Protein AF-A0A067JW71-F1 (afdb_monomer)

InterPro domains:
  IPR001929 Germin [PR00325] (212-232)
  IPR001929 Germin [PR00325] (243-263)
  IPR001929 Germin [PR00325] (276-291)
  IPR001929 Germin [cd02241] (143-319)
  IPR006045 Cupin 1 [PF00190] (164-311)
  IPR006045 Cupin 1 [SM00835] (163-313)
  IPR011051 RmlC-like cupin domain superfamily [SSF51182] (156-317)
  IPR014710 RmlC-like jelly roll fold [G3DSA:2.60.120.10] (134-323)
  IPR019780 Germin, manganese binding site [PS00725] (207-220)
  IPR045864 Class II Aminoacyl-tRNA synthetase/Biotinyl protein ligase (BPL) and lipoyl protein ligase (LPL) [G3DSA:3.30.930.10] (1-133)
  IPR045864 Class II Aminoacyl-tRNA synthetase/Biotinyl protein ligase (BPL) and lipoyl protein ligase (LPL) [SSF55681] (2-128)

pLDDT: mean 93.43, std 7.96, range [41.66, 98.88]

Structure (mmCIF, N/CA/C/O backbone):
data_AF-A0A067JW71-F1
#
_entry.id   AF-A0A067JW71-F1
#
loop_
_atom_site.group_PDB
_atom_site.id
_atom_site.type_symbol
_atom_site.label_atom_id
_atom_site.label_alt_id
_atom_site.label_comp_id
_atom_site.label_asym_id
_atom_site.label_entity_id
_atom_site.label_seq_id
_atom_site.pdbx_PDB_ins_code
_atom_site.Cartn_x
_atom_site.Cartn_y
_atom_site.Cartn_z
_atom_site.occupancy
_atom_site.B_iso_or_equiv
_atom_site.auth_seq_id
_atom_site.auth_comp_id
_atom_site.auth_asym_id
_atom_site.auth_atom_id
_atom_site.pdbx_PDB_model_num
ATOM 1 N N . MET A 1 1 ? -12.141 5.187 14.160 1.00 79.12 1 MET A N 1
ATOM 2 C CA . MET A 1 1 ? -13.312 4.560 14.817 1.00 79.12 1 MET A CA 1
ATOM 3 C C . MET A 1 1 ? -14.288 3.916 13.827 1.00 79.12 1 MET A C 1
ATOM 5 O O . MET A 1 1 ? -14.620 2.763 14.030 1.00 79.12 1 MET A O 1
ATOM 9 N N . GLY A 1 2 ? -14.697 4.582 12.733 1.00 82.94 2 GLY A N 1
ATOM 10 C CA . GLY A 1 2 ? -15.787 4.078 11.872 1.00 82.94 2 GLY A CA 1
ATOM 11 C C . GLY A 1 2 ? -15.542 2.831 11.011 1.00 82.94 2 GLY A C 1
ATOM 12 O O . GLY A 1 2 ? -16.464 2.342 10.375 1.00 82.94 2 GLY A O 1
ATOM 13 N N . ILE A 1 3 ? -14.312 2.322 10.932 1.00 87.44 3 ILE A N 1
ATOM 14 C CA . ILE A 1 3 ? -14.060 0.985 10.365 1.00 87.44 3 ILE A CA 1
ATOM 15 C C . ILE A 1 3 ? -14.337 -0.094 11.419 1.00 87.44 3 ILE A C 1
ATOM 17 O O . ILE A 1 3 ? -14.862 -1.150 11.087 1.00 87.44 3 ILE A O 1
ATOM 21 N N . VAL A 1 4 ? -14.010 0.188 12.684 1.00 90.44 4 VAL A N 1
ATOM 22 C CA . VAL A 1 4 ? -14.107 -0.772 13.789 1.00 90.44 4 VAL A CA 1
ATOM 23 C C . VAL A 1 4 ? -15.564 -1.107 14.078 1.00 90.44 4 VAL A C 1
ATOM 25 O O . VAL A 1 4 ? -15.906 -2.278 14.143 1.00 90.44 4 VAL A O 1
ATOM 28 N N . ASP A 1 5 ? -16.443 -0.112 14.199 1.00 91.25 5 ASP A N 1
ATOM 29 C CA . ASP A 1 5 ? -17.852 -0.392 14.490 1.00 91.25 5 ASP A CA 1
ATOM 30 C C . ASP A 1 5 ? -18.569 -1.130 13.357 1.00 91.25 5 ASP A C 1
ATOM 32 O O . ASP A 1 5 ? -19.296 -2.082 13.630 1.00 91.25 5 ASP A O 1
ATOM 36 N N . ARG A 1 6 ? -18.310 -0.764 12.095 1.00 93.19 6 ARG A N 1
ATOM 37 C CA . ARG A 1 6 ? -18.828 -1.496 10.930 1.00 93.19 6 ARG A CA 1
ATOM 38 C C . ARG A 1 6 ? -18.357 -2.946 10.901 1.00 93.19 6 ARG A C 1
ATOM 40 O O . ARG A 1 6 ? -19.147 -3.816 10.558 1.00 93.19 6 ARG A O 1
ATOM 47 N N . LEU A 1 7 ? -17.104 -3.206 11.282 1.00 95.12 7 LEU A N 1
ATOM 48 C CA . LEU A 1 7 ? -16.579 -4.567 11.378 1.00 95.12 7 LEU A CA 1
ATOM 49 C C . LEU A 1 7 ? -17.353 -5.395 12.413 1.00 95.12 7 LEU A C 1
ATOM 51 O O . LEU A 1 7 ? -17.754 -6.511 12.102 1.00 95.12 7 LEU A O 1
ATOM 55 N N . PHE A 1 8 ? -17.607 -4.859 13.610 1.00 95.94 8 PHE A N 1
ATOM 56 C CA . PHE A 1 8 ? -18.387 -5.577 14.627 1.00 95.94 8 PHE A CA 1
ATOM 57 C C . PHE A 1 8 ? -19.817 -5.854 14.181 1.00 95.94 8 PHE A C 1
ATOM 59 O O . PHE A 1 8 ? -20.276 -6.982 14.321 1.00 95.94 8 PHE A O 1
ATOM 66 N N . VAL A 1 9 ? -20.493 -4.865 13.591 1.00 96.44 9 VAL A N 1
ATOM 67 C CA . VAL A 1 9 ? -21.845 -5.059 13.051 1.00 96.44 9 VAL A CA 1
ATOM 68 C C . VAL A 1 9 ? -21.846 -6.166 11.993 1.00 96.44 9 VAL A C 1
ATOM 70 O O . VAL A 1 9 ? -22.642 -7.090 12.104 1.00 96.44 9 VAL A O 1
ATOM 73 N N . MET A 1 10 ? -20.889 -6.159 11.056 1.00 96.88 10 MET A N 1
ATOM 74 C CA . MET A 1 10 ? -20.738 -7.238 10.068 1.00 96.88 10 MET A CA 1
ATOM 75 C C . MET A 1 10 ? -20.499 -8.610 10.712 1.00 96.88 10 MET A C 1
ATOM 77 O O . MET A 1 10 ? -21.059 -9.599 10.247 1.00 96.88 10 MET A O 1
ATOM 81 N N . ILE A 1 11 ? -19.689 -8.688 11.774 1.00 96.88 11 ILE A N 1
ATOM 82 C CA . ILE A 1 11 ? -19.459 -9.937 12.515 1.00 96.88 11 ILE A CA 1
ATOM 83 C C . ILE A 1 11 ? -20.766 -10.426 13.146 1.00 96.88 11 ILE A C 1
ATOM 85 O O . ILE A 1 11 ? -21.104 -11.600 13.010 1.00 96.88 11 ILE A O 1
ATOM 89 N N . PHE A 1 12 ? -21.512 -9.549 13.820 1.00 96.31 12 PHE A N 1
ATOM 90 C CA . PHE A 1 12 ? -22.762 -9.927 14.478 1.00 96.31 12 PHE A CA 1
ATOM 91 C C . PHE A 1 12 ? -23.833 -10.359 13.474 1.00 96.31 12 PHE A C 1
ATOM 93 O O . PHE A 1 12 ? -24.537 -11.339 13.718 1.00 96.31 12 PHE A O 1
ATOM 100 N N . ASP A 1 13 ? -23.936 -9.658 12.346 1.00 96.38 13 ASP A N 1
ATOM 101 C CA . ASP A 1 13 ? -24.835 -10.015 11.251 1.00 96.38 13 ASP A CA 1
ATOM 102 C C . ASP A 1 13 ? -24.475 -11.393 10.698 1.00 96.38 13 ASP A C 1
ATOM 104 O O . ASP A 1 13 ? -25.326 -12.278 10.624 1.00 96.38 13 ASP A O 1
ATOM 108 N N . TYR A 1 14 ? -23.189 -11.608 10.404 1.00 97.38 14 TYR A N 1
ATOM 109 C CA . TYR A 1 14 ? -22.703 -12.869 9.865 1.00 97.38 14 TYR A CA 1
ATOM 110 C C . TYR A 1 14 ? -22.982 -14.040 10.810 1.00 97.38 14 TYR A C 1
ATOM 112 O O . TYR A 1 14 ? -23.485 -15.065 10.355 1.00 97.38 14 TYR A O 1
ATOM 120 N N . LEU A 1 15 ? -22.703 -13.891 12.111 1.00 96.19 15 LEU A N 1
ATOM 121 C CA . LEU A 1 15 ? -22.967 -14.929 13.113 1.00 96.19 15 LEU A CA 1
ATOM 122 C C . LEU A 1 15 ? -24.460 -15.276 13.188 1.00 96.19 15 LEU A C 1
ATOM 124 O O . LEU A 1 15 ? -24.820 -16.451 13.180 1.00 96.19 15 LEU A O 1
ATOM 128 N N . ASN A 1 16 ? -25.334 -14.268 13.209 1.00 92.88 16 ASN A N 1
ATOM 129 C CA . ASN A 1 16 ? -26.781 -14.478 13.288 1.00 92.88 16 ASN A CA 1
ATOM 130 C C . ASN A 1 16 ? -27.369 -15.095 12.008 1.00 92.88 16 ASN A C 1
ATOM 132 O O . ASN A 1 16 ? -28.359 -15.829 12.068 1.00 92.88 16 ASN A O 1
ATOM 136 N N . GLU A 1 17 ? -26.799 -14.777 10.846 1.00 95.69 17 GLU A N 1
ATOM 137 C CA . GLU A 1 17 ? -27.287 -15.243 9.547 1.00 95.69 17 GLU A CA 1
ATOM 138 C C . GLU A 1 17 ? -26.729 -16.623 9.175 1.00 95.69 17 GLU A C 1
ATOM 140 O O . GLU A 1 17 ? -27.474 -17.443 8.638 1.00 95.69 17 GLU A O 1
ATOM 145 N N . ASN A 1 18 ? -25.461 -16.897 9.500 1.00 97.81 18 ASN A N 1
ATOM 146 C CA . ASN A 1 18 ? -24.706 -18.032 8.957 1.00 97.81 18 ASN A CA 1
ATOM 147 C C . ASN A 1 18 ? -24.258 -19.062 10.005 1.00 97.81 18 ASN A C 1
ATOM 149 O O . ASN A 1 18 ? -23.832 -20.141 9.610 1.00 97.81 18 ASN A O 1
ATOM 153 N N . CYS A 1 19 ? -24.346 -18.768 11.308 1.00 96.56 19 CYS A N 1
ATOM 154 C CA . CYS A 1 19 ? -23.838 -19.647 12.376 1.00 96.56 19 CYS A CA 1
ATOM 155 C C . CYS A 1 19 ? -24.935 -20.088 13.363 1.00 96.56 19 CYS A C 1
ATOM 157 O O . CYS A 1 19 ? -24.702 -20.212 14.566 1.00 96.56 19 CYS A O 1
ATOM 159 N N . LYS A 1 20 ? -26.173 -20.259 12.881 1.00 94.44 20 LYS A N 1
ATOM 160 C CA . LYS A 1 20 ? -27.327 -20.578 13.741 1.00 94.44 20 LYS A CA 1
ATOM 161 C C . LYS A 1 20 ? -27.183 -21.929 14.438 1.00 94.44 20 LYS A C 1
ATOM 163 O O . LYS A 1 20 ? -27.495 -22.024 15.619 1.00 94.44 20 LYS A O 1
ATOM 168 N N . GLU A 1 21 ? -26.689 -22.943 13.731 1.00 96.06 21 GLU A N 1
ATOM 169 C CA . GLU A 1 21 ? -26.525 -24.292 14.283 1.00 96.06 21 GLU A CA 1
ATOM 170 C C . GLU A 1 21 ? -25.511 -24.297 15.436 1.00 96.06 21 GLU A C 1
ATOM 172 O O . GLU A 1 21 ? -25.774 -24.852 16.504 1.00 96.06 21 GLU A O 1
ATOM 177 N N . GLU A 1 22 ? -24.382 -23.607 15.269 1.00 96.69 22 GLU A N 1
ATOM 178 C CA . GLU A 1 22 ? -23.359 -23.467 16.301 1.00 96.69 22 GLU A CA 1
ATOM 179 C C . GLU A 1 22 ? -23.874 -22.667 17.502 1.00 96.69 22 GLU A C 1
ATOM 181 O O . GLU A 1 22 ? -23.654 -23.063 18.651 1.00 96.69 22 GLU A O 1
ATOM 186 N N . LEU A 1 23 ? -24.598 -21.568 17.255 1.00 95.44 23 LEU A N 1
ATOM 187 C CA . LEU A 1 23 ? -25.206 -20.765 18.318 1.00 95.44 23 LEU A CA 1
ATOM 188 C C . LEU A 1 23 ? -26.229 -21.577 19.123 1.00 95.44 23 LEU A C 1
ATOM 190 O O . LEU A 1 23 ? -26.243 -21.478 20.349 1.00 95.44 23 LEU A O 1
ATOM 194 N N . GLU A 1 24 ? -27.035 -22.420 18.474 1.00 95.62 24 GLU A N 1
ATOM 195 C CA . GLU A 1 24 ? -27.975 -23.316 19.155 1.00 95.62 24 GLU A CA 1
ATOM 196 C C . GLU A 1 24 ? -27.268 -24.352 20.035 1.00 95.62 24 GLU A C 1
ATOM 198 O O . GLU A 1 24 ? -27.738 -24.646 21.138 1.00 95.62 24 GLU A O 1
ATOM 203 N N . VAL A 1 25 ? -26.138 -24.904 19.583 1.00 96.94 25 VAL A N 1
ATOM 204 C CA . VAL A 1 25 ? -25.339 -25.842 20.388 1.00 96.94 25 VAL A CA 1
ATOM 205 C C . VAL A 1 25 ? -24.829 -25.158 21.656 1.00 96.94 25 VAL A C 1
ATOM 207 O O . VAL A 1 25 ? -24.989 -25.706 22.749 1.00 96.94 25 VAL A O 1
ATOM 210 N N . VAL A 1 26 ? -24.282 -23.944 21.536 1.00 96.56 26 VAL A N 1
ATOM 211 C CA . VAL A 1 26 ? -23.816 -23.169 22.697 1.00 96.56 26 VAL A CA 1
ATOM 212 C C . VAL A 1 26 ? -24.986 -22.818 23.618 1.00 96.56 26 VAL A C 1
ATOM 214 O O . VAL A 1 26 ? -24.871 -23.003 24.828 1.00 96.56 26 VAL A O 1
ATOM 217 N N . GLN A 1 27 ? -26.129 -22.402 23.062 1.00 95.56 27 GLN A N 1
ATOM 218 C CA . GLN A 1 27 ? -27.334 -22.031 23.811 1.00 95.56 27 GLN A CA 1
ATOM 219 C C . GLN A 1 27 ? -27.857 -23.173 24.696 1.00 95.56 27 GLN A C 1
ATOM 221 O O . GLN A 1 27 ? -28.347 -22.926 25.799 1.00 95.56 27 GLN A O 1
ATOM 226 N N . ARG A 1 28 ? -27.758 -24.429 24.234 1.00 96.19 28 ARG A N 1
ATOM 227 C CA . ARG A 1 28 ? -28.183 -25.608 25.013 1.00 96.19 28 ARG A CA 1
ATOM 228 C C . ARG A 1 28 ? -27.329 -25.824 26.260 1.00 96.19 28 ARG A C 1
ATOM 230 O O . ARG A 1 28 ? -27.846 -26.306 27.263 1.00 96.19 28 ARG A O 1
ATOM 237 N N . GLN A 1 29 ? -26.038 -25.500 26.191 1.00 97.31 29 GLN A N 1
ATOM 238 C CA . GLN A 1 29 ? -25.110 -25.667 27.310 1.00 97.31 29 GLN A CA 1
ATOM 239 C C . GLN A 1 29 ? -25.074 -24.430 28.217 1.00 97.31 29 GLN A C 1
ATOM 241 O O . GLN A 1 29 ? -25.014 -24.558 29.439 1.00 97.31 29 GLN A O 1
ATOM 246 N N . TYR A 1 30 ? -25.134 -23.242 27.620 1.00 95.62 30 TYR A N 1
ATOM 247 C CA . TYR A 1 30 ? -25.074 -21.951 28.291 1.00 95.62 30 TYR A CA 1
ATOM 248 C C . TYR A 1 30 ? -26.199 -21.063 27.751 1.00 95.62 30 TYR A C 1
ATOM 250 O O . TYR A 1 30 ? -26.002 -20.404 26.734 1.00 95.62 30 TYR A O 1
ATOM 258 N N . PRO A 1 31 ? -27.380 -21.030 28.392 1.00 95.69 31 PRO A N 1
ATOM 259 C CA . PRO A 1 31 ? -28.479 -20.191 27.925 1.00 95.69 31 PRO A CA 1
ATOM 260 C C . PRO A 1 31 ? -28.079 -18.708 27.864 1.00 95.69 31 PRO A C 1
ATOM 262 O O . PRO A 1 31 ? -27.670 -18.135 28.875 1.00 95.69 31 PRO A O 1
ATOM 265 N N . PHE A 1 32 ? -28.215 -18.076 26.695 1.00 94.00 32 PHE A N 1
ATOM 266 C CA . PHE A 1 32 ? -27.972 -16.647 26.487 1.00 94.00 32 PHE A CA 1
ATOM 267 C C . PHE A 1 32 ? -29.103 -15.974 25.688 1.00 94.00 32 PHE A C 1
ATOM 269 O O . PHE A 1 32 ? -29.860 -16.613 24.965 1.00 94.00 32 PHE A O 1
ATOM 276 N N . GLU A 1 33 ? -29.253 -14.655 25.816 1.00 92.62 33 GLU A N 1
ATOM 277 C CA . GLU A 1 33 ? -30.116 -13.882 24.909 1.00 92.62 33 GLU A CA 1
ATOM 278 C C . GLU A 1 33 ? -29.342 -13.484 23.651 1.00 92.62 33 GLU A C 1
ATOM 280 O O . GLU A 1 33 ? -28.143 -13.203 23.734 1.00 92.62 33 GLU A O 1
ATOM 285 N N . THR A 1 34 ? -30.010 -13.384 22.499 1.00 92.44 34 THR A N 1
ATOM 286 C CA . THR A 1 34 ? -29.411 -12.809 21.285 1.00 92.44 34 THR A CA 1
ATOM 287 C C . THR A 1 34 ? -28.928 -11.385 21.555 1.00 92.44 3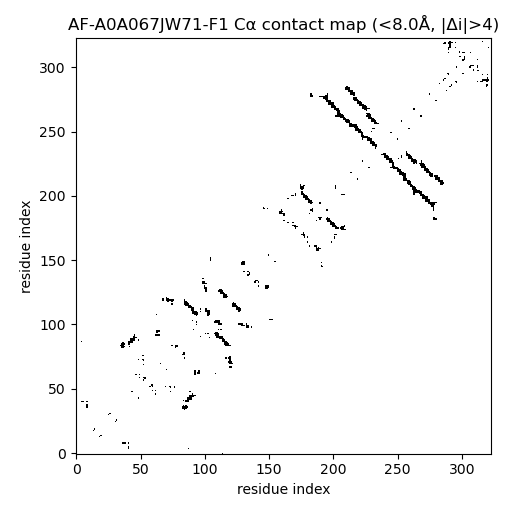4 THR A C 1
ATOM 289 O O . THR A 1 34 ? -29.629 -10.598 22.191 1.00 92.44 34 THR A O 1
ATOM 292 N N . LEU A 1 35 ? -27.726 -11.057 21.076 1.00 95.38 35 LE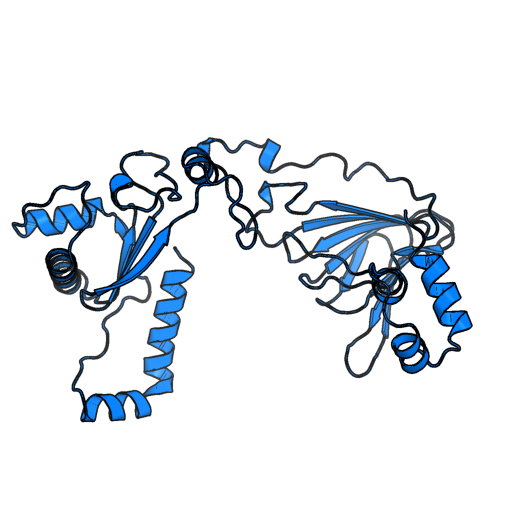U A N 1
ATOM 293 C CA . LEU A 1 35 ? -27.137 -9.733 21.253 1.00 95.38 35 LEU A CA 1
ATOM 294 C C . LEU A 1 35 ? -28.017 -8.655 20.603 1.00 95.38 35 LEU A C 1
ATOM 296 O O . LEU A 1 35 ? -28.316 -8.734 19.410 1.00 95.38 35 LEU A O 1
ATOM 300 N N . LYS A 1 36 ? -28.381 -7.625 21.368 1.00 96.62 36 LYS A N 1
ATOM 301 C CA . LYS A 1 36 ? -29.115 -6.453 20.873 1.00 96.62 36 LYS A CA 1
ATOM 302 C C . LYS A 1 36 ? -28.112 -5.385 20.443 1.00 96.62 36 LYS A C 1
ATOM 304 O O . LYS A 1 36 ? -27.334 -4.894 21.255 1.00 96.62 36 LYS A O 1
ATOM 309 N N . TYR A 1 37 ? -28.098 -5.012 19.171 1.00 96.69 37 TYR A N 1
ATOM 310 C CA . TYR A 1 37 ? -27.194 -3.987 18.640 1.00 96.69 37 TYR A CA 1
ATOM 311 C C . TYR A 1 37 ? -27.877 -3.169 17.546 1.00 96.69 37 TYR A C 1
ATOM 313 O O . TYR A 1 37 ? -28.842 -3.610 16.922 1.00 96.69 37 TYR A O 1
ATOM 321 N N . LEU A 1 38 ? -27.365 -1.962 17.311 1.00 95.50 38 LEU A N 1
ATOM 322 C CA . LEU A 1 38 ? -27.836 -1.078 16.248 1.00 95.50 38 LEU A CA 1
ATOM 323 C C . LEU A 1 38 ? -26.946 -1.236 15.014 1.00 95.50 38 LEU A C 1
ATOM 325 O O . LEU A 1 38 ? -25.724 -1.267 15.138 1.00 95.50 38 LEU A O 1
ATOM 329 N N . ARG A 1 39 ? -27.547 -1.263 13.816 1.00 91.38 39 ARG A N 1
ATOM 330 C CA . ARG A 1 39 ? -26.792 -1.263 12.545 1.00 91.38 39 ARG A CA 1
ATOM 331 C C . ARG A 1 39 ? -25.920 -0.013 12.406 1.00 91.38 39 ARG A C 1
ATOM 333 O O . ARG A 1 39 ? -24.790 -0.090 11.938 1.00 91.38 39 ARG A O 1
ATOM 340 N N . ASN A 1 40 ? -26.438 1.125 12.869 1.00 94.00 40 ASN A N 1
ATOM 341 C CA . ASN A 1 40 ? -25.650 2.325 13.120 1.00 94.00 40 ASN A CA 1
ATOM 342 C C . ASN A 1 40 ? -25.246 2.332 14.594 1.00 94.00 40 ASN A C 1
ATOM 344 O O . ASN A 1 40 ? -26.042 2.721 15.448 1.00 94.00 40 ASN A O 1
ATOM 348 N N . THR A 1 41 ? -24.030 1.871 14.880 1.00 96.06 41 THR A N 1
ATOM 349 C CA . THR A 1 41 ? -23.515 1.734 16.246 1.00 96.06 41 THR A CA 1
ATOM 350 C C . THR A 1 41 ? -23.642 3.033 17.033 1.00 96.06 41 THR A C 1
ATOM 352 O O . THR A 1 41 ? -23.211 4.097 16.578 1.00 96.06 41 THR A O 1
ATOM 355 N N . LEU A 1 42 ? -24.196 2.931 18.243 1.00 96.88 42 LEU A N 1
ATOM 356 C CA . LEU A 1 42 ? -24.284 4.048 19.171 1.00 96.88 42 LEU A CA 1
ATOM 357 C C . LEU A 1 42 ? -22.875 4.495 19.574 1.00 96.88 42 LEU A C 1
ATOM 359 O O . LEU A 1 42 ? -22.080 3.708 20.092 1.00 96.88 42 LEU A O 1
ATOM 363 N N . ARG A 1 43 ? -22.579 5.774 19.349 1.00 96.75 43 ARG A N 1
ATOM 364 C CA . ARG A 1 43 ? -21.327 6.420 19.744 1.00 96.75 43 ARG A CA 1
ATOM 365 C C . ARG A 1 43 ? -21.663 7.547 20.707 1.00 96.75 43 ARG A C 1
ATOM 367 O O . ARG A 1 43 ? -22.377 8.469 20.325 1.00 96.75 43 ARG A O 1
ATOM 374 N N . LEU A 1 44 ? -21.160 7.452 21.929 1.00 96.81 44 LEU A N 1
ATOM 375 C CA . LEU A 1 44 ? -21.347 8.458 22.970 1.00 96.81 44 LEU A CA 1
ATOM 376 C C . LEU A 1 44 ? -20.015 9.138 23.267 1.00 96.81 44 LEU A C 1
ATOM 378 O O . LEU A 1 44 ? -18.976 8.473 23.340 1.00 96.81 44 LEU A O 1
ATOM 382 N N . ARG A 1 45 ? -20.048 10.452 23.479 1.00 96.19 45 ARG A N 1
ATOM 383 C CA . ARG A 1 45 ? -18.938 11.166 24.111 1.00 96.19 45 ARG A CA 1
ATOM 384 C C . ARG A 1 45 ? -18.787 10.678 25.552 1.00 96.19 45 ARG A C 1
ATOM 386 O O . ARG A 1 45 ? -19.782 10.358 26.206 1.00 96.19 45 ARG A O 1
ATOM 393 N N . TYR A 1 46 ? -17.559 10.626 26.057 1.00 95.69 46 TYR A N 1
ATOM 394 C CA . TYR A 1 46 ? -17.275 10.231 27.437 1.00 95.69 46 TYR A CA 1
ATOM 395 C C . TYR A 1 46 ? -18.103 11.054 28.423 1.00 95.69 46 TYR A C 1
ATOM 397 O O . TYR A 1 46 ? -18.736 10.516 29.327 1.00 95.69 46 TYR A O 1
ATOM 405 N N . GLU A 1 47 ? -18.190 12.350 28.154 1.00 94.75 47 GLU A N 1
ATOM 406 C CA . GLU A 1 47 ? -18.960 13.341 28.892 1.00 94.75 47 GLU A CA 1
ATOM 407 C C . GLU A 1 47 ? -20.459 12.995 28.947 1.00 94.75 47 GLU A C 1
ATOM 409 O O . GLU A 1 47 ? -21.085 13.123 29.997 1.00 94.75 47 GLU A O 1
ATOM 414 N N . GLU A 1 48 ? -21.031 12.501 27.842 1.00 96.44 48 GLU A N 1
ATOM 415 C CA . GLU A 1 48 ? -22.433 12.064 27.780 1.00 96.44 48 GLU A CA 1
ATOM 416 C C . GLU A 1 48 ? -22.653 10.803 28.629 1.00 96.44 48 GLU A C 1
ATOM 418 O O . GLU A 1 48 ? -23.655 10.702 29.338 1.00 96.44 48 GLU A O 1
ATOM 423 N N . GLY A 1 49 ? -21.695 9.870 28.617 1.00 95.88 49 GLY A N 1
ATOM 424 C CA . GLY A 1 49 ? -21.722 8.684 29.477 1.00 95.88 49 GLY A CA 1
ATOM 425 C C . GLY A 1 49 ? -21.632 9.033 30.966 1.00 95.88 49 GLY A C 1
ATOM 426 O O . GLY A 1 49 ? -22.407 8.517 31.773 1.00 95.88 49 GLY A O 1
ATOM 427 N N . ILE A 1 50 ? -20.741 9.960 31.333 1.00 95.75 50 ILE A N 1
ATOM 428 C CA . ILE A 1 50 ? -20.632 10.476 32.705 1.00 95.75 50 ILE A CA 1
ATOM 429 C C . ILE A 1 50 ? -21.935 11.152 33.138 1.00 95.75 50 ILE A C 1
ATOM 431 O O . ILE A 1 50 ? -22.393 10.932 34.259 1.00 95.75 50 ILE A O 1
ATOM 435 N N . GLN A 1 51 ? -22.553 11.943 32.259 1.00 96.19 51 GLN A N 1
ATOM 436 C CA . GLN A 1 51 ? -23.817 12.613 32.554 1.00 96.19 51 GLN A CA 1
ATOM 437 C C . GLN A 1 51 ? -24.939 11.603 32.842 1.00 96.19 51 GLN A C 1
ATOM 439 O O . GLN A 1 51 ? -25.621 11.732 33.857 1.00 96.19 51 GLN A O 1
ATOM 444 N N . MET A 1 52 ? -25.066 10.547 32.027 1.00 96.69 52 MET A N 1
ATOM 445 C CA . MET A 1 52 ? -26.032 9.464 32.270 1.00 96.69 52 MET A CA 1
ATOM 446 C C . MET A 1 52 ? -25.822 8.796 33.636 1.00 96.69 52 MET A C 1
ATOM 448 O O . MET A 1 52 ? -26.779 8.502 34.350 1.00 96.69 52 MET A O 1
ATOM 452 N N . LEU A 1 53 ? -24.567 8.570 34.025 1.00 95.88 53 LEU A N 1
ATOM 453 C CA . LEU A 1 53 ? -24.245 7.952 35.308 1.00 95.88 53 LEU A CA 1
ATOM 454 C C . LEU A 1 53 ? -24.563 8.867 36.498 1.00 95.88 53 LEU A C 1
ATOM 456 O O . LEU A 1 53 ? -25.082 8.383 37.508 1.00 95.88 53 LEU A O 1
ATOM 460 N N . LYS A 1 54 ? -24.296 10.173 36.374 1.00 94.56 54 LYS A N 1
ATOM 461 C CA . LYS A 1 54 ? -24.636 11.178 37.394 1.00 94.56 54 LYS A CA 1
ATOM 462 C C . LYS A 1 54 ? -26.146 11.308 37.582 1.00 94.56 54 LYS A C 1
ATOM 464 O O . LYS A 1 54 ? -26.611 11.334 38.717 1.00 94.56 54 LYS A O 1
ATOM 469 N N . GLU A 1 55 ? -26.912 11.314 36.493 1.00 95.38 55 GLU A N 1
ATOM 470 C CA . GLU A 1 55 ? -28.384 11.305 36.531 1.00 95.38 55 GLU A CA 1
ATOM 471 C C . GLU A 1 55 ? -28.935 10.047 37.218 1.00 95.38 55 GLU A C 1
ATOM 473 O O . GLU A 1 55 ? -29.940 10.111 37.921 1.00 95.38 55 GLU A O 1
ATOM 478 N N . ALA A 1 56 ? -28.229 8.921 37.099 1.00 93.81 56 ALA A N 1
ATOM 479 C CA . ALA A 1 56 ? -28.522 7.679 37.811 1.00 93.81 56 ALA A CA 1
ATOM 480 C C . ALA A 1 56 ? -27.928 7.616 39.238 1.00 93.81 56 ALA A C 1
ATOM 482 O O . ALA A 1 56 ? -27.809 6.525 39.814 1.00 93.81 56 ALA A O 1
ATOM 483 N N . GLY A 1 57 ? -27.500 8.752 39.799 1.00 92.06 57 GLY A N 1
ATOM 484 C CA . GLY A 1 57 ? -27.017 8.883 41.176 1.00 92.06 57 GLY A CA 1
ATOM 485 C C . GLY A 1 57 ? -25.615 8.323 41.439 1.00 92.06 57 GLY A C 1
ATOM 486 O O . GLY A 1 57 ? -25.317 7.970 42.575 1.00 92.06 57 GLY A O 1
ATOM 487 N N . ALA A 1 58 ? -24.765 8.165 40.418 1.00 89.25 58 ALA A N 1
ATOM 488 C CA . ALA A 1 58 ? -23.368 7.780 40.623 1.00 89.25 58 ALA A CA 1
ATOM 489 C C . ALA A 1 58 ? -22.474 9.009 40.868 1.00 89.25 58 ALA A C 1
ATOM 491 O O . ALA A 1 58 ? -22.488 9.964 40.090 1.00 89.25 58 ALA A O 1
ATOM 492 N N . GLU A 1 59 ? -21.644 8.955 41.909 1.00 87.44 59 GLU A N 1
ATOM 493 C CA . GLU A 1 59 ? -20.580 9.933 42.147 1.00 87.44 59 GLU A CA 1
ATOM 494 C C . GLU A 1 59 ? -19.331 9.524 41.363 1.00 87.44 59 GLU A C 1
ATOM 496 O O . GLU A 1 59 ? -18.679 8.531 41.684 1.00 87.44 59 GLU A O 1
ATOM 501 N N . ILE A 1 60 ? -19.038 10.245 40.279 1.00 88.00 60 ILE A N 1
ATOM 502 C CA . ILE A 1 60 ? -17.934 9.924 39.368 1.00 88.00 60 ILE A CA 1
ATOM 503 C C . ILE A 1 60 ? -17.195 11.202 38.992 1.00 88.00 60 ILE A C 1
ATOM 505 O O . ILE A 1 60 ? -17.815 12.191 38.574 1.00 88.00 60 ILE A O 1
ATOM 509 N N . ASP A 1 61 ? -15.867 11.151 39.087 1.00 87.81 61 ASP A N 1
ATOM 510 C CA . ASP A 1 61 ? -14.992 12.170 38.524 1.00 87.81 61 ASP A CA 1
ATOM 511 C C . ASP A 1 61 ? -15.013 12.078 36.981 1.00 87.81 61 ASP A C 1
ATOM 513 O O . ASP A 1 61 ? -14.678 11.031 36.418 1.00 87.81 61 ASP A O 1
ATOM 517 N N . PRO A 1 62 ? -15.404 13.151 36.264 1.00 85.81 62 PRO A N 1
ATOM 518 C CA . PRO A 1 62 ? -15.458 13.158 34.801 1.00 85.81 62 PRO A CA 1
ATOM 519 C C . PRO A 1 62 ? -14.103 12.943 34.103 1.00 85.81 62 PRO A C 1
ATOM 521 O O . PRO A 1 62 ? -14.098 12.705 32.895 1.00 85.81 62 PRO A O 1
ATOM 524 N N . TYR A 1 63 ? -12.977 13.027 34.815 1.00 86.69 63 TYR A N 1
ATOM 525 C CA . TYR A 1 63 ? -11.629 12.899 34.253 1.00 86.69 63 TYR A CA 1
ATOM 526 C C . TYR A 1 63 ? -10.895 11.619 34.672 1.00 86.69 63 TYR A C 1
ATOM 528 O O . TYR A 1 63 ? -9.771 11.384 34.222 1.00 86.69 63 TYR A O 1
ATOM 536 N N . GLU A 1 64 ? -11.518 10.765 35.484 1.00 85.06 64 GLU A N 1
ATOM 537 C CA . GLU A 1 64 ? -10.950 9.471 35.860 1.00 85.06 64 GLU A CA 1
ATOM 538 C C . GLU A 1 64 ? -11.434 8.341 34.958 1.00 85.06 64 GLU A C 1
ATOM 540 O O . GLU A 1 64 ? -12.458 8.439 34.285 1.00 85.06 64 GLU A O 1
ATOM 545 N N . LYS A 1 65 ? -10.686 7.235 34.958 1.00 86.62 65 LYS A N 1
ATOM 546 C CA . LYS A 1 65 ? -11.041 6.007 34.246 1.00 86.62 65 LYS A CA 1
ATOM 547 C C . LYS A 1 65 ? -12.239 5.327 34.913 1.00 86.62 65 LYS A C 1
ATOM 549 O O . LYS A 1 65 ? -12.198 5.048 36.109 1.00 86.62 65 LYS A O 1
ATOM 554 N N . LEU A 1 66 ? -13.249 4.946 34.126 1.00 88.88 66 LEU A N 1
ATOM 555 C CA . LEU A 1 66 ? -14.332 4.095 34.628 1.00 88.88 66 LEU A CA 1
ATOM 556 C C . LEU A 1 66 ? -13.780 2.741 35.097 1.00 88.88 66 LEU A C 1
ATOM 558 O O . LEU A 1 66 ? -13.026 2.072 34.385 1.00 88.88 66 LEU A O 1
ATOM 562 N N . ASN A 1 67 ? -14.177 2.327 36.298 1.00 89.62 67 ASN A N 1
ATOM 563 C CA . ASN A 1 67 ? -13.973 0.959 36.758 1.00 89.62 67 ASN A CA 1
ATOM 564 C C . ASN A 1 67 ? -15.082 0.038 36.216 1.00 89.62 67 ASN A C 1
ATOM 566 O O . ASN A 1 67 ? -16.129 0.501 35.765 1.00 89.62 67 ASN A O 1
ATOM 570 N N . THR A 1 68 ? -14.881 -1.274 36.321 1.00 89.69 68 THR A N 1
ATOM 571 C CA . THR A 1 68 ? -15.797 -2.283 35.765 1.00 89.69 68 THR A CA 1
ATOM 572 C C . THR A 1 68 ? -17.226 -2.188 36.311 1.00 89.69 68 THR A C 1
ATOM 574 O O . THR A 1 68 ? -18.184 -2.428 35.581 1.00 89.69 68 THR A O 1
ATOM 577 N N . VAL A 1 69 ? -17.408 -1.809 37.581 1.00 92.06 69 VAL A N 1
ATOM 578 C CA . VAL A 1 69 ? -18.750 -1.664 38.179 1.00 92.06 69 VAL A CA 1
ATOM 579 C C . VAL A 1 69 ? -19.511 -0.522 37.506 1.00 92.06 69 VAL A C 1
ATOM 581 O O . VAL A 1 69 ? -20.689 -0.656 37.170 1.00 92.06 69 VAL A O 1
ATOM 584 N N . VAL A 1 70 ? -18.820 0.589 37.263 1.00 92.94 70 VAL A N 1
ATOM 585 C CA . VAL A 1 70 ? -19.382 1.768 36.606 1.00 92.94 70 VAL A CA 1
ATOM 586 C C . VAL A 1 70 ? -19.605 1.527 35.109 1.00 92.94 70 VAL A C 1
ATOM 588 O O . VAL A 1 70 ? -20.655 1.907 34.592 1.00 92.94 70 VAL A O 1
ATOM 591 N N . GLU A 1 71 ? -18.680 0.845 34.423 1.00 94.31 71 GLU A N 1
ATOM 592 C CA . GLU A 1 71 ? -18.830 0.432 33.014 1.00 94.31 71 GLU A CA 1
ATOM 593 C C . GLU A 1 71 ? -20.097 -0.427 32.813 1.00 94.31 71 GLU A C 1
ATOM 595 O O . GLU A 1 71 ? -20.894 -0.171 31.901 1.00 94.31 71 GLU A O 1
ATOM 600 N N . ARG A 1 72 ? -20.349 -1.383 33.721 1.00 95.44 72 ARG A N 1
ATOM 601 C CA . ARG A 1 72 ? -21.566 -2.210 33.715 1.00 95.44 72 ARG A CA 1
ATOM 602 C C . ARG A 1 72 ? -22.834 -1.395 33.967 1.00 95.44 72 ARG A C 1
ATOM 604 O O . ARG A 1 72 ? -23.810 -1.568 33.239 1.00 95.44 72 ARG A O 1
ATOM 611 N N . LYS A 1 73 ? -22.817 -0.473 34.941 1.00 96.06 73 LYS A N 1
ATOM 612 C CA . LYS A 1 73 ? -23.961 0.418 35.214 1.00 96.06 73 LYS A CA 1
ATOM 613 C C . LYS A 1 73 ? -24.285 1.296 34.002 1.00 96.06 73 LYS A C 1
ATOM 615 O O . LYS A 1 73 ? -25.449 1.424 33.637 1.00 96.06 73 LYS A O 1
ATOM 620 N N . LEU A 1 74 ? -23.268 1.855 33.342 1.00 97.00 74 LEU A N 1
ATOM 621 C CA . LEU A 1 74 ? -23.455 2.642 32.121 1.00 97.00 74 LEU A CA 1
ATOM 622 C C . LEU A 1 74 ? -24.086 1.803 31.007 1.00 97.00 74 LEU A C 1
ATOM 624 O O . LEU A 1 74 ? -25.027 2.254 30.359 1.00 97.00 74 LEU A O 1
ATOM 628 N N . SER A 1 75 ? -23.605 0.575 30.813 1.00 97.00 75 SER A N 1
ATOM 629 C CA . SER A 1 75 ? -24.155 -0.330 29.799 1.00 97.00 75 SER A CA 1
ATOM 630 C C . SER A 1 75 ? -25.618 -0.680 30.057 1.00 97.00 75 SER A C 1
ATOM 632 O O . SER A 1 75 ? -26.397 -0.744 29.110 1.00 97.00 75 SER A O 1
ATOM 634 N N . GLN A 1 76 ? -26.014 -0.847 31.321 1.00 97.19 76 GLN A N 1
ATOM 635 C CA . GLN A 1 76 ? -27.417 -1.049 31.679 1.00 97.19 76 GLN A CA 1
ATOM 636 C C . GLN A 1 76 ? -28.274 0.170 31.299 1.00 97.19 76 GLN A C 1
ATOM 638 O O . GLN A 1 76 ? -29.290 0.013 30.627 1.00 97.19 76 GLN A O 1
ATOM 643 N N . LEU A 1 77 ? -27.834 1.384 31.648 1.00 97.62 77 LEU A N 1
ATOM 644 C CA . LEU A 1 77 ? -28.540 2.621 31.286 1.00 97.62 77 LEU A CA 1
ATOM 645 C C . LEU A 1 77 ? -28.651 2.796 29.763 1.00 97.62 77 LEU A C 1
ATOM 647 O O . LEU A 1 77 ? -29.655 3.296 29.257 1.00 97.62 77 LEU A O 1
ATOM 651 N N . ILE A 1 78 ? -27.623 2.386 29.019 1.00 97.62 78 ILE A N 1
ATOM 652 C CA . ILE A 1 78 ? -27.623 2.424 27.553 1.00 97.62 78 ILE A CA 1
ATOM 653 C C . ILE A 1 78 ? -28.600 1.400 26.975 1.00 97.62 78 ILE A C 1
ATOM 655 O O . ILE A 1 78 ? -29.337 1.736 26.047 1.00 97.62 78 ILE A O 1
ATOM 659 N N . LEU A 1 79 ? -28.654 0.187 27.528 1.00 97.31 79 LEU A N 1
ATOM 660 C CA . LEU A 1 79 ? -29.629 -0.821 27.124 1.00 97.31 79 LEU A CA 1
ATOM 661 C C . LEU A 1 79 ? -31.062 -0.331 27.368 1.00 97.31 79 LEU A C 1
ATOM 663 O O . LEU A 1 79 ? -31.895 -0.428 26.470 1.00 97.31 79 LEU A O 1
ATOM 667 N N . GLU A 1 80 ? -31.335 0.240 28.540 1.00 97.12 80 GLU A N 1
ATOM 668 C CA . GLU A 1 80 ? -32.655 0.774 28.900 1.00 97.12 80 GLU A CA 1
ATOM 669 C C . GLU A 1 80 ? -33.069 1.951 28.002 1.00 97.12 80 GLU A C 1
ATOM 671 O O . GLU A 1 80 ? -34.215 2.023 27.560 1.00 97.12 80 GLU A O 1
ATOM 676 N N . LYS A 1 81 ? -32.137 2.863 27.695 1.00 97.50 81 LYS A N 1
ATOM 677 C CA . LYS A 1 81 ? -32.424 4.086 26.930 1.00 97.50 81 LYS A CA 1
ATOM 678 C C . LYS A 1 81 ? -32.429 3.887 25.414 1.00 97.50 81 LYS A C 1
ATOM 680 O O . LYS A 1 81 ? -33.216 4.529 24.721 1.00 97.50 81 LYS A O 1
ATOM 685 N N . TYR A 1 82 ? -31.535 3.050 24.891 1.00 97.12 82 TYR A N 1
ATOM 686 C CA . TYR A 1 82 ? -31.276 2.926 23.450 1.00 97.12 82 TYR A CA 1
ATOM 687 C C . TYR A 1 82 ? -31.506 1.516 22.896 1.00 97.12 82 TYR A C 1
ATOM 689 O O . TYR A 1 82 ? -31.413 1.327 21.684 1.00 97.12 82 TYR A O 1
ATOM 697 N N . GLY A 1 83 ? -31.785 0.520 23.743 1.00 96.69 83 GLY A N 1
ATOM 698 C CA . GLY A 1 83 ? -32.003 -0.860 23.301 1.00 96.69 83 GLY A CA 1
ATOM 699 C C . GLY A 1 83 ? -30.749 -1.537 22.739 1.00 96.69 83 GLY A C 1
ATOM 700 O O . GLY A 1 83 ? -30.870 -2.453 21.927 1.00 96.69 83 GLY A O 1
ATOM 701 N N . ALA A 1 84 ? -29.554 -1.081 23.127 1.00 97.06 84 ALA A N 1
ATOM 702 C CA . ALA A 1 84 ? -28.283 -1.543 22.576 1.00 97.06 84 ALA A CA 1
ATOM 703 C C . ALA A 1 84 ? -27.354 -2.105 23.662 1.00 97.06 84 ALA A C 1
ATOM 705 O O . ALA A 1 84 ? -27.087 -1.454 24.666 1.00 97.06 84 ALA A O 1
ATOM 706 N N . GLU A 1 85 ? -26.814 -3.297 23.425 1.00 97.44 85 GLU A N 1
ATOM 707 C CA . GLU A 1 85 ? -25.780 -3.947 24.238 1.00 97.44 85 GLU A CA 1
ATOM 708 C C . GLU A 1 85 ? -24.370 -3.743 23.664 1.00 97.44 85 GLU A C 1
ATOM 710 O O . GLU A 1 85 ? -23.395 -3.988 24.373 1.00 97.44 85 GLU A O 1
ATOM 715 N N . PHE A 1 86 ? -24.261 -3.296 22.405 1.00 97.88 86 PHE A N 1
ATOM 716 C CA . PHE A 1 86 ? -23.015 -2.869 21.765 1.00 97.88 86 PHE A CA 1
ATOM 717 C C . PHE A 1 86 ? -23.014 -1.358 21.521 1.00 97.88 86 PHE A C 1
ATOM 719 O O . PHE A 1 86 ? -23.904 -0.827 20.851 1.00 97.88 86 PHE A O 1
ATOM 726 N N . TYR A 1 87 ? -21.996 -0.670 22.036 1.00 97.56 87 TYR A N 1
ATOM 727 C CA . TYR A 1 87 ? -21.792 0.765 21.836 1.00 97.56 87 TYR A CA 1
ATOM 728 C C . TYR A 1 87 ? -20.309 1.132 21.946 1.00 97.56 87 TYR A C 1
ATOM 730 O O . TYR A 1 87 ? -19.476 0.344 22.406 1.00 97.56 87 TYR A O 1
ATOM 738 N N . MET A 1 88 ? -19.980 2.354 21.532 1.00 97.62 88 MET A N 1
ATOM 739 C CA . MET A 1 88 ? -18.646 2.926 21.686 1.00 97.62 88 MET A CA 1
ATOM 740 C C . MET A 1 88 ? -18.696 4.209 22.506 1.00 97.62 88 MET A C 1
ATOM 742 O O . MET A 1 88 ? -19.525 5.084 22.258 1.00 97.62 88 MET A O 1
ATOM 746 N N . LEU A 1 89 ? -17.769 4.331 23.449 1.00 96.44 89 LEU A N 1
ATOM 747 C CA . LEU A 1 89 ? -17.512 5.552 24.200 1.00 96.44 89 LEU A CA 1
ATOM 748 C C . LEU A 1 89 ? -16.248 6.194 23.629 1.00 96.44 89 LEU A C 1
ATOM 750 O O . LEU A 1 89 ? -15.217 5.531 23.555 1.00 96.44 89 LEU A O 1
ATOM 754 N N . HIS A 1 90 ? -16.305 7.449 23.196 1.00 95.50 90 HIS A N 1
ATOM 755 C CA . HIS A 1 90 ? -15.160 8.150 22.610 1.00 95.50 90 HIS A CA 1
ATOM 756 C C . HIS A 1 90 ? -14.856 9.452 23.351 1.00 95.50 90 HIS A C 1
ATOM 758 O O . HIS A 1 90 ? -15.688 9.929 24.114 1.00 95.50 90 HIS A O 1
ATOM 764 N N . ARG A 1 91 ? -13.675 10.037 23.111 1.00 95.12 91 ARG A N 1
ATOM 765 C CA . ARG A 1 91 ? -13.155 11.196 23.866 1.00 95.12 91 ARG A CA 1
ATOM 766 C C . ARG A 1 91 ? -12.872 10.884 25.332 1.00 95.12 91 ARG A C 1
ATOM 768 O O . ARG A 1 91 ? -13.216 11.659 26.208 1.00 95.12 91 ARG A O 1
ATOM 775 N N . CYS A 1 92 ? -12.252 9.748 25.636 1.00 94.00 92 CYS A N 1
ATOM 776 C CA . CYS A 1 92 ? -11.961 9.427 27.035 1.00 94.00 92 CYS A CA 1
ATOM 777 C C . CYS A 1 92 ? -10.868 10.351 27.616 1.00 94.00 92 CYS A C 1
ATOM 779 O O . CYS A 1 92 ? -10.057 10.886 26.846 1.00 94.00 92 CYS A O 1
ATOM 781 N N . PRO A 1 93 ? -10.810 10.535 28.949 1.00 94.56 93 PRO A N 1
ATOM 782 C CA . PRO A 1 93 ? -9.870 11.453 29.587 1.00 94.56 93 PRO A CA 1
ATOM 783 C C . PRO A 1 93 ? -8.423 11.111 29.238 1.00 94.56 93 PRO A C 1
ATOM 785 O O . PRO A 1 93 ? -8.017 9.954 29.346 1.00 94.56 93 PRO A O 1
ATOM 788 N N . LEU A 1 94 ? -7.637 12.106 28.827 1.00 90.75 94 LEU A N 1
ATOM 789 C CA . LEU A 1 94 ? -6.247 11.908 28.407 1.00 90.75 94 LEU A CA 1
ATOM 790 C C . LEU A 1 94 ? -5.396 11.325 29.545 1.00 90.75 94 LEU A C 1
ATOM 792 O O . LEU A 1 94 ? -4.607 10.415 29.313 1.00 90.75 94 LEU A O 1
ATOM 796 N N . ALA A 1 95 ? -5.628 11.776 30.783 1.00 90.81 95 ALA A N 1
ATOM 797 C CA . ALA A 1 95 ? -4.935 11.289 31.980 1.00 90.81 95 ALA A CA 1
ATOM 798 C C . ALA A 1 95 ? -5.150 9.786 32.253 1.00 90.81 95 ALA A C 1
ATOM 800 O O . ALA A 1 95 ? -4.326 9.149 32.904 1.00 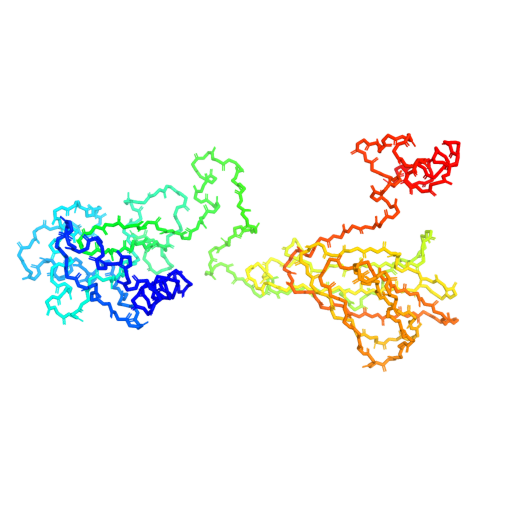90.81 95 ALA A O 1
ATOM 801 N N . ALA A 1 96 ? -6.238 9.206 31.739 1.00 89.44 96 ALA A N 1
ATOM 802 C CA . ALA A 1 96 ? -6.566 7.789 31.881 1.00 89.44 96 ALA A CA 1
ATOM 803 C C . ALA A 1 96 ? -6.019 6.915 30.734 1.00 89.44 96 ALA A C 1
ATOM 805 O O . ALA A 1 96 ? -6.296 5.708 30.691 1.00 89.44 96 ALA A O 1
ATOM 806 N N . ARG A 1 97 ? -5.290 7.501 29.776 1.00 91.31 97 ARG A N 1
ATOM 807 C CA . ARG A 1 97 ? -4.815 6.825 28.565 1.00 91.31 97 ARG A CA 1
ATOM 808 C C . ARG A 1 97 ? -3.292 6.663 28.543 1.00 91.31 97 ARG A C 1
ATOM 810 O O . ARG A 1 97 ? -2.581 7.397 29.223 1.00 91.31 97 ARG A O 1
ATOM 817 N N . PRO A 1 98 ? -2.767 5.695 27.767 1.00 88.31 98 PRO A N 1
ATOM 818 C CA . PRO A 1 98 ? -1.327 5.551 27.584 1.00 88.31 98 PRO A CA 1
ATOM 819 C C . PRO A 1 98 ? -0.691 6.827 27.022 1.00 88.31 98 PRO A C 1
ATOM 821 O O . PRO A 1 98 ? -1.318 7.541 26.240 1.00 88.31 98 PRO A O 1
ATOM 824 N N . PHE A 1 99 ? 0.577 7.064 27.353 1.00 84.31 99 PHE A N 1
ATOM 825 C CA . PHE A 1 99 ? 1.324 8.280 26.999 1.00 84.31 99 PHE A CA 1
ATOM 826 C C . PHE A 1 99 ? 1.329 8.629 25.497 1.00 84.31 99 PHE A C 1
ATOM 828 O O . PHE A 1 99 ? 1.449 9.791 25.135 1.00 84.31 99 PHE A O 1
ATOM 835 N N . TYR A 1 100 ? 1.178 7.643 24.608 1.00 82.12 100 TYR A N 1
ATOM 836 C CA . TYR A 1 100 ? 1.166 7.832 23.152 1.00 82.12 100 TYR A CA 1
ATOM 837 C C . TYR A 1 100 ? -0.183 8.313 22.591 1.00 82.12 100 TYR A C 1
ATOM 839 O O . TYR A 1 100 ? -0.370 8.352 21.374 1.00 82.12 100 TYR A O 1
ATOM 847 N N . THR A 1 101 ? -1.162 8.595 23.445 1.00 87.62 101 THR A N 1
ATOM 848 C CA . THR A 1 101 ? -2.528 8.923 23.025 1.00 87.62 101 THR A CA 1
ATOM 849 C C . THR A 1 101 ? -2.615 10.382 22.587 1.00 87.62 101 THR A C 1
ATOM 851 O O . THR A 1 101 ? -2.279 11.283 23.347 1.00 87.62 101 THR A O 1
ATOM 854 N N . MET A 1 102 ? -3.111 10.619 21.372 1.00 88.25 102 MET A N 1
ATOM 855 C CA . MET A 1 102 ? -3.340 11.963 20.843 1.00 88.25 102 MET A CA 1
ATOM 856 C C . MET A 1 102 ? -4.415 12.708 21.664 1.00 88.25 102 MET A C 1
ATOM 858 O O . MET A 1 102 ? -5.517 12.168 21.821 1.00 88.25 102 MET A O 1
ATOM 862 N N . PRO A 1 103 ? -4.151 13.933 22.160 1.00 90.56 103 PRO A N 1
ATOM 863 C CA . PRO A 1 103 ? -5.161 14.787 22.790 1.00 90.56 103 PRO A CA 1
ATOM 864 C C . PRO A 1 103 ? -6.299 15.165 21.828 1.00 90.56 103 PRO A C 1
ATOM 866 O O . PRO A 1 103 ? -6.117 15.178 20.609 1.00 90.56 103 PRO A O 1
ATOM 869 N N . CYS A 1 104 ? -7.477 15.492 22.362 1.00 90.81 104 CYS A N 1
ATOM 870 C CA . CYS A 1 104 ? -8.543 16.093 21.560 1.00 90.81 104 CYS A CA 1
ATOM 871 C C . CYS A 1 104 ? -8.125 17.491 21.082 1.00 90.81 104 CYS A C 1
ATOM 873 O O . CYS A 1 104 ? -7.435 18.227 21.784 1.00 90.81 104 CYS A O 1
ATOM 875 N N . TYR A 1 105 ? -8.569 17.863 19.882 1.00 84.56 105 TYR A N 1
ATOM 876 C CA . TYR A 1 105 ? -8.185 19.121 19.234 1.00 84.56 105 TYR A CA 1
ATOM 877 C C . TYR A 1 105 ? -8.804 20.368 19.891 1.00 84.56 105 TYR A C 1
ATOM 879 O O . TYR A 1 105 ? -8.302 21.474 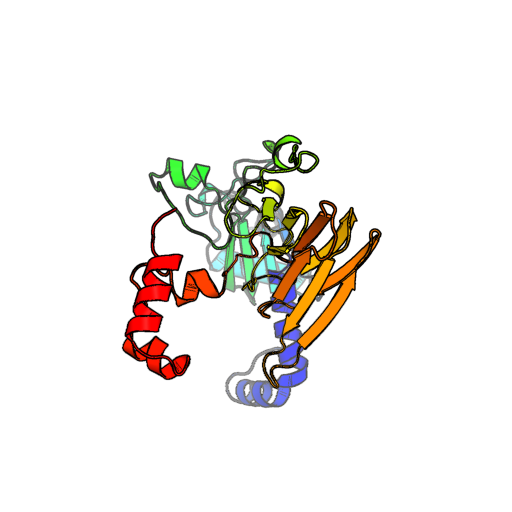19.706 1.00 84.56 105 TYR A O 1
ATOM 887 N N . ASP A 1 106 ? -9.910 20.189 20.608 1.00 91.44 106 ASP A N 1
ATOM 888 C CA . ASP A 1 106 ? -10.754 21.227 21.204 1.00 91.44 106 ASP A CA 1
ATOM 889 C C . ASP A 1 106 ? -10.671 21.278 22.738 1.00 91.44 106 ASP A C 1
ATOM 891 O O . ASP A 1 106 ? -10.874 22.340 23.318 1.00 91.44 106 ASP A O 1
ATOM 895 N N . ASP A 1 107 ? -10.350 20.163 23.400 1.00 90.62 107 ASP A N 1
ATOM 896 C CA . ASP A 1 107 ? -10.149 20.107 24.853 1.00 90.62 107 ASP A CA 1
ATOM 897 C C . ASP A 1 107 ? -9.036 19.114 25.215 1.00 90.62 107 ASP A C 1
ATOM 899 O O . ASP A 1 107 ? -9.212 17.896 25.146 1.00 90.62 107 ASP A O 1
ATOM 903 N N . ALA A 1 108 ? -7.895 19.645 25.657 1.00 88.56 108 ALA A N 1
ATOM 904 C CA . ALA A 1 108 ? -6.703 18.869 25.996 1.00 88.56 108 ALA A CA 1
ATOM 905 C C . ALA A 1 108 ? -6.884 17.918 27.197 1.00 88.56 108 ALA A C 1
ATOM 907 O O . ALA A 1 108 ? -6.025 17.067 27.432 1.00 88.56 108 ALA A O 1
ATOM 908 N N . LYS A 1 109 ? -7.979 18.029 27.963 1.00 91.69 109 LYS A N 1
ATOM 909 C CA . LYS A 1 109 ? -8.300 17.068 29.033 1.00 91.69 109 LYS A CA 1
ATOM 910 C C . LYS A 1 109 ? -8.797 15.732 28.487 1.00 91.69 109 LYS A C 1
ATOM 912 O O . LYS A 1 109 ? -8.690 14.716 29.175 1.00 91.69 109 LYS A O 1
ATOM 917 N N . TYR A 1 110 ? -9.319 15.723 27.264 1.00 94.12 110 TYR A N 1
ATOM 918 C CA . TYR A 1 110 ? -9.782 14.526 26.574 1.00 94.12 110 TYR A CA 1
ATOM 919 C C . TYR A 1 110 ? -8.802 14.114 25.480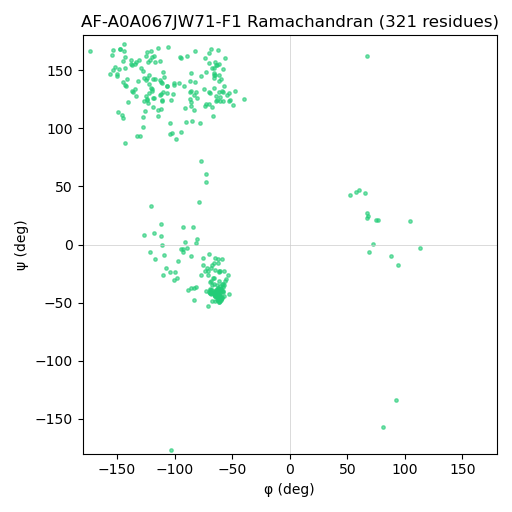 1.00 94.12 110 TYR A C 1
ATOM 921 O O . TYR A 1 110 ? -7.848 14.816 25.146 1.00 94.12 110 TYR A O 1
ATOM 929 N N . SER A 1 111 ? -9.023 12.929 24.928 1.00 93.88 111 SER A N 1
ATOM 930 C CA . SER A 1 111 ? -8.139 12.337 23.929 1.00 93.88 111 SER A CA 1
ATOM 931 C C . SER A 1 111 ? -8.904 11.759 22.749 1.00 93.88 111 SER A C 1
ATOM 933 O O . SER A 1 111 ? -10.041 11.315 22.901 1.00 93.88 111 SER A O 1
ATOM 935 N N . ASN A 1 112 ? -8.258 11.660 21.586 1.00 93.62 112 ASN A N 1
ATOM 936 C CA . ASN A 1 112 ? -8.768 10.966 20.401 1.00 93.62 112 ASN A CA 1
ATOM 937 C C . ASN A 1 112 ? -8.721 9.435 20.592 1.00 93.62 112 ASN A C 1
ATOM 939 O O . ASN A 1 112 ? -8.150 8.690 19.791 1.00 93.62 112 ASN A O 1
ATOM 943 N N . SER A 1 113 ? -9.315 8.960 21.683 1.00 94.88 113 SER A N 1
ATOM 944 C CA . SER A 1 113 ? -9.427 7.563 22.079 1.00 94.88 113 SER A CA 1
ATOM 945 C C . SER A 1 113 ? -10.880 7.118 22.157 1.00 94.88 113 SER A C 1
ATOM 947 O O . SER A 1 113 ? -11.807 7.935 22.209 1.00 94.88 113 SER A O 1
ATOM 949 N N . PHE A 1 114 ? -11.076 5.805 22.141 1.00 95.75 114 PHE A N 1
ATOM 950 C CA . PHE A 1 114 ? -12.378 5.177 22.275 1.00 95.75 114 PHE A CA 1
ATOM 951 C C . PHE A 1 114 ? -12.275 3.827 22.982 1.00 95.75 114 PHE A C 1
ATOM 953 O O . PHE A 1 114 ? -11.279 3.119 22.839 1.00 95.75 114 PHE A O 1
ATOM 960 N N . ASP A 1 115 ? -13.345 3.448 23.669 1.00 95.75 115 ASP A N 1
ATOM 961 C CA . ASP A 1 115 ? -13.584 2.097 24.160 1.00 95.75 115 ASP A CA 1
ATOM 962 C C . ASP A 1 115 ? -14.845 1.529 23.498 1.00 95.75 115 ASP A C 1
ATOM 964 O O . ASP A 1 115 ? -15.814 2.255 23.269 1.00 95.75 115 ASP A O 1
ATOM 968 N N . ALA A 1 116 ? -14.838 0.238 23.172 1.00 96.50 116 ALA A N 1
ATOM 969 C CA . ALA A 1 116 ? -16.018 -0.479 22.690 1.00 96.50 116 ALA A CA 1
ATOM 970 C C . ALA A 1 116 ? -16.483 -1.479 23.746 1.00 96.50 116 ALA A C 1
ATOM 972 O O . ALA A 1 116 ? -15.652 -2.162 24.354 1.00 96.50 116 ALA A O 1
ATOM 973 N N . PHE A 1 117 ? -17.796 -1.582 23.926 1.00 97.56 117 PHE A N 1
ATOM 974 C CA . PHE A 1 117 ? -18.409 -2.394 24.971 1.00 97.56 117 PHE A CA 1
ATOM 975 C C . PHE A 1 117 ? -19.396 -3.392 24.385 1.00 97.56 117 PHE A C 1
ATOM 977 O O . PHE A 1 117 ? -20.137 -3.048 23.467 1.00 97.56 117 PHE A O 1
ATOM 984 N N . ILE A 1 118 ? -19.429 -4.599 24.950 1.00 97.12 118 ILE A N 1
ATOM 985 C CA . ILE A 1 118 ? -20.499 -5.582 24.760 1.00 97.12 118 ILE A CA 1
ATOM 986 C C . ILE A 1 118 ? -20.979 -6.000 26.149 1.00 97.12 118 ILE A C 1
ATOM 988 O O . ILE A 1 118 ? -20.180 -6.471 26.956 1.00 97.12 118 ILE A O 1
ATOM 992 N N . ARG A 1 119 ? -22.278 -5.846 26.433 1.00 95.50 119 ARG A N 1
ATOM 993 C CA . ARG A 1 119 ? -22.917 -6.346 27.671 1.00 95.50 119 ARG A CA 1
ATOM 994 C C . ARG A 1 119 ? -22.225 -5.921 28.974 1.00 95.50 119 ARG A C 1
ATOM 996 O O . ARG A 1 119 ? -22.066 -6.727 29.886 1.00 95.50 119 ARG A O 1
ATOM 1003 N N . GLY A 1 120 ? -21.806 -4.660 29.086 1.00 93.50 120 GLY A N 1
ATOM 1004 C CA . GLY A 1 120 ? -21.128 -4.188 30.302 1.00 93.50 120 GLY A CA 1
ATOM 1005 C C . GLY A 1 120 ? -19.620 -4.374 30.316 1.00 93.50 120 GLY A C 1
ATOM 1006 O O . GLY A 1 120 ? -18.972 -3.819 31.196 1.00 93.50 120 GLY A O 1
ATOM 1007 N N . GLU A 1 121 ? -19.058 -5.105 29.355 1.00 95.06 121 GLU A N 1
ATOM 1008 C CA . GLU A 1 121 ? -17.636 -5.425 29.320 1.00 95.06 121 GLU A CA 1
ATOM 1009 C C . GLU A 1 121 ? -16.934 -4.680 28.191 1.00 95.06 121 GLU A C 1
ATOM 1011 O O . GLU A 1 121 ? -17.372 -4.687 27.036 1.00 95.06 121 GLU A O 1
ATOM 1016 N N . LYS A 1 122 ? -15.806 -4.048 28.520 1.00 94.88 122 LYS A N 1
ATOM 1017 C CA . LYS A 1 122 ? -14.944 -3.417 27.523 1.00 94.88 122 LYS A CA 1
ATOM 1018 C C . LYS A 1 122 ? -14.204 -4.489 26.728 1.00 94.88 122 LYS A C 1
ATOM 1020 O O . LYS A 1 122 ? -13.406 -5.238 27.283 1.00 94.88 122 LYS A O 1
ATOM 1025 N N . ILE A 1 123 ? -14.402 -4.492 25.415 1.00 95.50 123 ILE A N 1
ATOM 1026 C CA . ILE A 1 123 ? -13.772 -5.445 24.490 1.00 95.50 123 ILE A CA 1
ATOM 1027 C C . ILE A 1 123 ? -12.622 -4.833 23.681 1.00 95.50 123 ILE A C 1
ATOM 1029 O O . ILE A 1 123 ? -11.740 -5.555 23.226 1.00 95.50 123 ILE A O 1
ATOM 1033 N N . ILE A 1 124 ? -12.605 -3.506 23.505 1.00 93.94 124 ILE A N 1
ATOM 1034 C CA . ILE A 1 124 ? -11.540 -2.776 22.800 1.00 93.94 124 ILE A CA 1
ATOM 1035 C C . ILE A 1 124 ? -11.270 -1.456 23.511 1.00 93.94 124 ILE A C 1
ATOM 1037 O O . ILE A 1 124 ? -12.206 -0.784 23.930 1.00 93.94 124 ILE A O 1
ATOM 1041 N N . SER A 1 125 ? -9.993 -1.070 23.564 1.00 93.19 125 SER A N 1
ATOM 1042 C CA . SER A 1 125 ? -9.521 0.275 23.903 1.00 93.19 125 SER A CA 1
ATOM 1043 C C . SER A 1 125 ? -8.565 0.742 22.804 1.00 93.19 125 SER A C 1
ATOM 1045 O O . SER A 1 125 ? -7.467 0.201 22.681 1.00 93.19 125 SER A O 1
ATOM 1047 N N . GLY A 1 126 ? -8.973 1.720 21.998 1.00 92.38 126 GLY A N 1
ATOM 1048 C CA . GLY A 1 126 ? -8.203 2.243 20.867 1.00 92.38 126 GLY A CA 1
ATOM 1049 C C . GLY A 1 126 ? -7.916 3.740 20.980 1.00 92.38 126 GLY A C 1
ATOM 1050 O O . GLY A 1 126 ? -8.614 4.470 21.680 1.00 92.38 126 GLY A O 1
ATOM 1051 N N . ALA A 1 127 ? -6.894 4.214 20.268 1.00 90.75 127 ALA A N 1
ATOM 1052 C CA . ALA A 1 127 ? -6.525 5.626 20.227 1.00 90.75 127 ALA A CA 1
ATOM 1053 C C . ALA A 1 127 ? -5.849 6.011 18.911 1.00 90.75 127 ALA A C 1
ATOM 1055 O O . ALA A 1 127 ? -5.203 5.182 18.268 1.00 90.75 127 ALA A O 1
ATOM 1056 N N . GLN A 1 128 ? -5.970 7.283 18.532 1.00 86.56 128 GLN A N 1
ATOM 1057 C CA . GLN A 1 128 ? -5.032 7.894 17.600 1.00 86.56 128 GLN A CA 1
ATOM 1058 C C . GLN A 1 128 ? -3.677 8.051 18.300 1.00 86.56 128 GLN A C 1
ATOM 1060 O O . GLN A 1 128 ? -3.603 8.549 19.423 1.00 86.56 128 GLN A O 1
ATOM 1065 N N . LEU A 1 129 ? -2.617 7.609 17.629 1.00 79.56 129 LEU A N 1
ATOM 1066 C CA . LEU A 1 129 ? -1.250 7.678 18.137 1.00 79.56 129 LEU A CA 1
ATOM 1067 C C . LEU A 1 129 ? -0.641 9.064 17.884 1.00 79.56 129 LEU A C 1
ATOM 1069 O O . LEU A 1 129 ? -0.825 9.626 16.804 1.00 79.56 129 LEU A O 1
ATOM 1073 N N . SER A 1 130 ? 0.108 9.573 18.863 1.00 75.94 130 SER A N 1
ATOM 1074 C CA . SER A 1 130 ? 0.886 10.813 18.798 1.00 75.94 130 SER A CA 1
ATOM 1075 C C . SER A 1 130 ? 2.381 10.511 18.898 1.00 75.94 130 SER A C 1
ATOM 1077 O O . SER A 1 130 ? 2.863 10.013 19.918 1.00 75.94 130 SER A O 1
ATOM 1079 N N . GLU A 1 131 ? 3.118 10.820 17.831 1.00 69.94 131 GLU A N 1
ATOM 1080 C CA . GLU A 1 131 ? 4.578 10.681 17.800 1.00 69.94 131 GLU A CA 1
ATOM 1081 C C . GLU A 1 131 ? 5.259 11.683 18.739 1.00 69.94 131 GLU A C 1
ATOM 1083 O O . GLU A 1 131 ? 6.210 11.335 19.432 1.00 69.94 131 GLU A O 1
ATOM 1088 N N . GLU A 1 132 ? 4.745 12.913 18.803 1.00 72.44 132 GLU A N 1
ATOM 1089 C CA . GLU A 1 132 ? 5.255 13.951 19.699 1.00 72.44 132 GLU A CA 1
ATOM 1090 C C . GLU A 1 132 ? 5.149 13.508 21.162 1.00 72.44 132 GLU A C 1
ATOM 1092 O O . GLU A 1 132 ? 6.140 13.529 21.890 1.00 72.44 132 GLU A O 1
ATOM 1097 N N . SER A 1 133 ? 3.983 12.994 21.567 1.00 70.94 133 SER A N 1
ATOM 1098 C CA . SER A 1 133 ? 3.768 12.505 22.932 1.00 70.94 133 SER A CA 1
ATOM 1099 C C . SER A 1 133 ? 4.672 11.308 23.255 1.00 70.94 133 SER A C 1
ATOM 1101 O O . SER A 1 133 ? 5.242 11.235 24.343 1.00 70.94 133 SER A O 1
ATOM 1103 N N . ALA A 1 134 ? 4.891 10.404 22.295 1.00 68.88 134 ALA A N 1
ATOM 1104 C CA . ALA A 1 134 ? 5.833 9.301 22.462 1.00 68.88 134 ALA A CA 1
ATOM 1105 C C . ALA A 1 134 ? 7.286 9.769 22.656 1.00 68.88 134 ALA A C 1
ATOM 1107 O O . ALA A 1 134 ? 7.961 9.295 23.576 1.00 68.88 134 ALA A O 1
ATOM 1108 N N . LYS A 1 135 ? 7.741 10.738 21.852 1.00 70.81 135 LYS A N 1
ATOM 1109 C CA . LYS A 1 135 ? 9.084 11.325 21.963 1.00 70.81 135 LYS A CA 1
ATOM 1110 C C . LYS A 1 135 ? 9.287 12.037 23.295 1.00 70.81 135 LYS A C 1
ATOM 1112 O O . LYS A 1 135 ? 10.318 11.844 23.933 1.00 70.81 135 LYS A O 1
ATOM 1117 N N . THR A 1 136 ? 8.292 12.794 23.771 1.00 72.25 136 THR A N 1
ATOM 1118 C CA . THR A 1 136 ? 8.379 13.463 25.085 1.00 72.25 136 THR A CA 1
ATOM 1119 C C . THR A 1 136 ? 8.541 12.487 26.254 1.00 72.25 136 THR A C 1
ATOM 1121 O O . THR A 1 136 ? 9.087 12.862 27.288 1.00 72.25 136 THR A O 1
ATOM 1124 N N . CYS A 1 137 ? 8.133 11.226 26.088 1.00 65.94 137 CYS A N 1
ATOM 1125 C CA . CYS A 1 137 ? 8.320 10.163 27.076 1.00 65.94 137 CYS A CA 1
ATOM 1126 C C . CYS A 1 137 ? 9.603 9.334 26.869 1.00 65.94 137 CYS A C 1
ATOM 1128 O O . CYS A 1 137 ? 9.726 8.259 27.455 1.00 65.94 137 CYS A O 1
ATOM 1130 N N . GLY A 1 138 ? 10.558 9.812 26.063 1.00 68.69 138 GLY A N 1
ATOM 1131 C CA . GLY A 1 138 ? 11.855 9.157 25.858 1.00 68.69 138 GLY A CA 1
ATOM 1132 C C . GLY A 1 138 ? 11.807 7.941 24.930 1.00 68.69 138 GLY A C 1
ATOM 1133 O O . GLY A 1 138 ? 12.687 7.085 24.999 1.00 68.69 138 GLY A O 1
ATOM 1134 N N . ILE A 1 139 ? 10.779 7.836 24.081 1.00 67.56 139 ILE A N 1
ATOM 1135 C CA . ILE A 1 139 ? 10.706 6.804 23.044 1.00 67.56 139 ILE A CA 1
ATOM 1136 C C . ILE A 1 139 ? 11.071 7.435 21.704 1.00 67.56 139 ILE A C 1
ATOM 1138 O O . ILE A 1 139 ? 10.231 8.026 21.027 1.00 67.56 139 ILE A O 1
ATOM 1142 N N . ASP A 1 140 ? 12.341 7.292 21.331 1.00 61.97 140 ASP A N 1
ATOM 1143 C CA . ASP A 1 140 ? 12.906 7.949 20.148 1.00 61.97 140 ASP A CA 1
ATOM 1144 C C . ASP A 1 140 ? 12.400 7.365 18.824 1.00 61.97 140 ASP A C 1
ATOM 1146 O O . ASP A 1 140 ? 12.366 8.071 17.815 1.00 61.97 140 ASP A O 1
ATOM 1150 N N . VAL A 1 141 ? 11.979 6.092 18.805 1.00 56.94 141 VAL A N 1
ATOM 1151 C CA . VAL A 1 141 ? 11.475 5.449 17.585 1.00 56.94 141 VAL A CA 1
ATOM 1152 C C . VAL A 1 141 ? 10.360 4.453 17.898 1.00 56.94 141 VAL A C 1
ATOM 1154 O O . VAL A 1 141 ? 10.593 3.385 18.462 1.00 56.94 141 VAL A O 1
ATOM 1157 N N . ILE A 1 142 ? 9.137 4.780 17.477 1.00 65.81 142 ILE A N 1
ATOM 1158 C CA . ILE A 1 142 ? 8.029 3.825 17.384 1.00 65.81 142 ILE A CA 1
ATOM 1159 C C . ILE A 1 142 ? 7.809 3.528 15.901 1.00 65.81 142 ILE A C 1
ATOM 1161 O O . ILE A 1 142 ? 7.706 4.443 15.092 1.00 65.81 142 ILE A O 1
ATOM 1165 N N . PHE A 1 143 ? 7.726 2.253 15.530 1.00 73.94 143 PHE A N 1
ATOM 1166 C CA . PHE A 1 143 ? 7.359 1.848 14.175 1.00 73.94 143 PHE A CA 1
ATOM 1167 C C . PHE A 1 143 ? 5.896 1.414 14.149 1.00 73.94 143 PHE A C 1
ATOM 1169 O O . PHE A 1 143 ? 5.466 0.591 14.956 1.00 73.94 143 PHE A O 1
ATOM 1176 N N . VAL A 1 144 ? 5.136 1.962 13.204 1.00 81.88 144 VAL A N 1
ATOM 1177 C CA . VAL A 1 144 ? 3.744 1.584 12.940 1.00 81.88 144 VAL A CA 1
ATOM 1178 C C . VAL A 1 144 ? 3.581 1.194 11.479 1.00 81.88 144 VAL A C 1
ATOM 1180 O O . VAL A 1 144 ? 4.404 1.540 10.633 1.00 81.88 144 VAL A O 1
ATOM 1183 N N . ASN A 1 145 ? 2.496 0.489 11.163 1.00 82.50 145 ASN A N 1
ATOM 1184 C CA . ASN A 1 145 ? 2.105 0.311 9.771 1.00 82.50 145 ASN A CA 1
ATOM 1185 C C . ASN A 1 145 ? 1.668 1.668 9.187 1.00 82.50 145 ASN A C 1
ATOM 1187 O O . ASN A 1 145 ? 0.704 2.262 9.669 1.00 82.50 145 ASN A O 1
ATOM 1191 N N . GLY A 1 146 ? 2.377 2.151 8.164 1.00 88.19 146 GLY A N 1
ATOM 1192 C CA . GLY A 1 146 ? 2.177 3.482 7.586 1.00 88.19 146 GLY A CA 1
ATOM 1193 C C . GLY A 1 146 ? 3.086 4.536 8.222 1.00 88.19 146 GLY A C 1
ATOM 1194 O O . GLY A 1 146 ? 4.291 4.325 8.349 1.00 88.19 146 GLY A O 1
ATOM 1195 N N . LYS A 1 147 ? 2.518 5.694 8.567 1.00 86.75 147 LYS A N 1
ATOM 1196 C CA . LYS A 1 147 ? 3.212 6.805 9.237 1.00 86.75 147 LYS A CA 1
ATOM 1197 C C . LYS A 1 147 ? 2.324 7.385 10.333 1.00 86.75 147 LYS A C 1
ATOM 1199 O O . LYS A 1 147 ? 1.096 7.297 10.246 1.00 86.75 147 LYS A O 1
ATOM 1204 N N . PHE A 1 148 ? 2.934 8.016 11.332 1.00 83.94 148 PHE A N 1
ATOM 1205 C CA . PHE A 1 148 ? 2.183 8.835 12.276 1.00 83.94 148 PHE A CA 1
ATOM 1206 C C . PHE A 1 148 ? 1.548 10.033 11.578 1.00 83.94 148 PHE A C 1
ATOM 1208 O O . PHE A 1 148 ? 2.000 10.487 10.528 1.00 83.94 148 PHE A O 1
ATOM 1215 N N . CYS A 1 149 ? 0.462 10.516 12.170 1.00 83.38 149 CYS A N 1
ATOM 1216 C CA . CYS A 1 149 ? -0.201 11.733 11.736 1.00 83.38 149 CYS A CA 1
ATOM 1217 C C . CYS A 1 149 ? 0.216 12.871 12.666 1.00 83.38 149 CYS A C 1
ATOM 1219 O O . CYS A 1 149 ? 0.266 12.680 13.883 1.00 83.38 149 CYS A O 1
ATOM 1221 N N . ILE A 1 150 ? 0.461 14.048 12.096 1.00 80.81 150 ILE A N 1
ATOM 1222 C CA . ILE A 1 150 ? 0.603 15.282 12.870 1.00 80.81 150 ILE A CA 1
ATOM 1223 C C . ILE A 1 150 ? -0.744 15.685 13.487 1.00 80.81 150 ILE A C 1
ATOM 1225 O O . ILE A 1 150 ? -1.799 15.142 13.136 1.00 80.81 150 ILE A O 1
ATOM 1229 N N . ASN A 1 151 ? -0.722 16.649 14.407 1.00 78.56 151 ASN A N 1
ATOM 1230 C CA . ASN A 1 151 ? -1.947 17.283 14.882 1.00 78.56 151 ASN A CA 1
ATOM 1231 C C . ASN A 1 151 ? -2.663 17.953 13.688 1.00 78.56 151 ASN A C 1
ATOM 1233 O O . ASN A 1 151 ? -2.052 18.797 13.033 1.00 78.56 151 ASN A O 1
ATOM 1237 N N . PRO A 1 152 ? -3.937 17.623 13.397 1.00 81.25 152 PRO A N 1
ATOM 1238 C CA . PRO A 1 152 ? -4.646 18.170 12.238 1.00 81.25 152 PRO A CA 1
ATOM 1239 C C . PRO A 1 152 ? -4.796 19.697 12.266 1.00 81.25 152 PRO A C 1
ATOM 1241 O O . PRO A 1 152 ? -4.930 20.300 11.209 1.00 81.25 152 PRO A O 1
ATOM 1244 N N . ASN A 1 153 ? -4.730 20.333 13.441 1.00 82.75 153 ASN A N 1
ATOM 1245 C CA . ASN A 1 153 ? -4.762 21.794 13.558 1.00 82.75 153 ASN A CA 1
ATOM 1246 C C . ASN A 1 153 ? -3.436 22.465 13.165 1.00 82.75 153 ASN A C 1
ATOM 1248 O O . ASN A 1 153 ? -3.413 23.673 12.955 1.00 82.75 153 ASN A O 1
ATOM 1252 N N . LEU A 1 154 ? -2.340 21.703 13.118 1.00 88.00 154 LEU A N 1
ATOM 1253 C CA . LEU A 1 154 ? -1.026 22.172 12.671 1.00 88.00 154 LEU A CA 1
ATOM 1254 C C . LEU A 1 154 ? -0.782 21.873 11.189 1.00 88.00 154 LEU A C 1
ATOM 1256 O O . LEU A 1 154 ? 0.267 22.233 10.671 1.00 88.00 154 LEU A O 1
ATOM 1260 N N . ALA A 1 155 ? -1.714 21.180 10.529 1.00 91.88 155 ALA A N 1
ATOM 1261 C CA . ALA A 1 155 ? -1.574 20.829 9.130 1.00 91.88 155 ALA A CA 1
ATOM 1262 C C . ALA A 1 155 ? -1.807 22.057 8.241 1.00 91.88 155 ALA A C 1
ATOM 1264 O O . ALA A 1 155 ? -2.795 22.780 8.394 1.00 91.88 155 ALA A O 1
ATOM 1265 N N . GLU A 1 156 ? -0.924 22.257 7.272 1.00 95.38 156 GLU A N 1
ATOM 1266 C CA . GLU A 1 156 ? -0.967 23.370 6.329 1.00 95.38 156 GLU A CA 1
ATOM 1267 C C . GLU A 1 156 ? -1.078 22.865 4.885 1.00 95.38 156 GLU A C 1
ATOM 1269 O O . GLU A 1 156 ? -0.831 21.699 4.581 1.00 95.38 156 GLU A O 1
ATOM 1274 N N . ALA A 1 157 ? -1.411 23.752 3.941 1.00 96.75 157 ALA A N 1
ATOM 1275 C CA . ALA A 1 157 ? -1.521 23.391 2.522 1.00 96.75 157 ALA A CA 1
ATOM 1276 C C . ALA A 1 157 ? -0.235 22.748 1.961 1.00 96.75 157 ALA A C 1
ATOM 1278 O O . ALA A 1 157 ? -0.297 21.903 1.065 1.00 96.75 157 ALA A O 1
ATOM 1279 N N . ASN A 1 158 ? 0.924 23.113 2.516 1.00 95.12 158 ASN A N 1
ATOM 1280 C CA . ASN A 1 158 ? 2.215 22.559 2.125 1.00 95.12 158 ASN A CA 1
ATOM 1281 C C . ASN A 1 158 ? 2.350 21.065 2.461 1.00 95.12 158 ASN A C 1
ATOM 1283 O O . ASN A 1 158 ? 2.990 20.353 1.693 1.00 95.12 158 ASN A O 1
ATOM 1287 N N . ASP A 1 159 ? 1.680 20.558 3.503 1.00 95.31 159 ASP A N 1
ATOM 1288 C CA . ASP A 1 159 ? 1.688 19.125 3.847 1.00 95.31 159 ASP A CA 1
ATOM 1289 C C . ASP A 1 159 ? 0.958 18.263 2.803 1.00 95.31 159 ASP A C 1
ATOM 1291 O O . ASP A 1 159 ? 1.185 17.053 2.700 1.00 95.31 159 ASP A O 1
ATOM 1295 N N . PHE A 1 160 ? 0.091 18.891 2.003 1.00 96.62 160 PHE A N 1
ATOM 1296 C CA . PHE A 1 160 ? -0.749 18.254 0.986 1.00 96.62 160 PHE A CA 1
ATOM 1297 C C . PHE A 1 160 ? -0.364 18.636 -0.447 1.00 96.62 160 PHE A C 1
ATOM 1299 O O . PHE A 1 160 ? -1.064 18.252 -1.387 1.00 96.62 160 PHE A O 1
ATOM 1306 N N . SER A 1 161 ? 0.747 19.351 -0.649 1.00 96.69 161 SER A N 1
ATOM 1307 C CA . SER A 1 161 ? 1.189 19.765 -1.982 1.00 96.69 161 SER A CA 1
ATOM 1308 C C . SER A 1 161 ? 2.610 19.306 -2.306 1.00 96.69 161 SER A C 1
ATOM 1310 O O . SER A 1 161 ? 3.501 19.297 -1.464 1.00 96.69 161 SER A O 1
ATOM 1312 N N . PHE A 1 162 ? 2.829 18.931 -3.567 1.00 96.12 162 PHE A N 1
ATOM 1313 C CA . PHE A 1 162 ? 4.151 18.621 -4.101 1.00 96.12 162 PHE A CA 1
ATOM 1314 C C . PHE A 1 162 ? 4.330 19.327 -5.444 1.00 96.12 162 PHE A C 1
ATOM 1316 O O . PHE A 1 162 ? 3.508 19.182 -6.349 1.00 96.12 162 PHE A O 1
ATOM 1323 N N . SER A 1 163 ? 5.425 20.072 -5.586 1.00 95.69 163 SER A N 1
ATOM 1324 C CA . SER A 1 163 ? 5.778 20.781 -6.819 1.00 95.69 163 SER A CA 1
ATOM 1325 C C . SER A 1 163 ? 6.991 20.141 -7.494 1.00 95.69 163 SER A C 1
ATOM 1327 O O . SER A 1 163 ? 7.888 19.630 -6.832 1.00 95.69 163 SER A O 1
ATOM 1329 N N . GLY A 1 164 ? 7.044 20.199 -8.829 1.00 93.56 164 GLY A N 1
ATOM 1330 C CA . GLY A 1 164 ? 8.212 19.768 -9.609 1.00 93.56 164 GLY A CA 1
ATOM 1331 C C . GLY A 1 164 ? 8.009 18.532 -10.486 1.00 93.56 164 GLY A C 1
ATOM 1332 O O . GLY A 1 164 ? 8.902 18.201 -11.261 1.00 93.56 164 GLY A O 1
ATOM 1333 N N . LEU A 1 165 ? 6.837 17.882 -10.456 1.00 94.88 165 LEU A N 1
ATOM 1334 C CA . LEU A 1 165 ? 6.508 16.802 -11.404 1.00 94.88 165 LEU A CA 1
ATOM 1335 C C . LEU A 1 165 ? 6.399 17.289 -12.858 1.00 94.88 165 LEU A C 1
ATOM 1337 O O . LEU A 1 165 ? 6.442 16.493 -13.788 1.00 94.88 165 LEU A O 1
ATOM 1341 N N . ASN A 1 166 ? 6.279 18.590 -13.103 1.00 92.56 166 ASN A N 1
ATOM 1342 C CA . ASN A 1 166 ? 6.345 19.152 -14.451 1.00 92.56 166 ASN A CA 1
ATOM 1343 C C . ASN A 1 166 ? 7.770 19.132 -15.038 1.00 92.56 166 ASN A C 1
ATOM 1345 O O . ASN A 1 166 ? 7.911 19.197 -16.259 1.00 92.56 166 ASN A O 1
ATOM 1349 N N . ILE A 1 167 ? 8.805 19.030 -14.197 1.00 94.31 167 ILE A N 1
ATOM 1350 C CA . ILE A 1 167 ? 10.212 19.125 -14.594 1.00 94.31 167 ILE A CA 1
ATOM 1351 C C . ILE A 1 167 ? 10.711 17.743 -15.050 1.00 94.31 167 ILE A C 1
ATOM 1353 O O . ILE A 1 167 ? 10.724 16.813 -14.240 1.00 94.31 167 ILE A O 1
ATOM 1357 N N . PRO A 1 168 ? 11.150 17.584 -16.314 1.00 93.12 168 PRO A N 1
ATOM 1358 C CA . PRO A 1 168 ? 11.747 16.338 -16.783 1.00 93.12 168 PRO A CA 1
ATOM 1359 C C . PRO A 1 168 ? 13.017 15.996 -16.003 1.00 93.12 168 PRO A C 1
ATOM 1361 O O . PRO A 1 168 ? 13.836 16.876 -15.716 1.00 93.12 168 PRO A O 1
ATOM 1364 N N . ARG A 1 169 ? 13.222 14.715 -15.696 1.00 94.81 169 ARG A N 1
ATOM 1365 C CA . ARG A 1 169 ? 14.451 14.254 -15.032 1.00 94.81 169 ARG A CA 1
ATOM 1366 C C . ARG A 1 169 ? 15.510 13.745 -16.012 1.00 94.81 169 ARG A C 1
ATOM 1368 O O . ARG A 1 169 ? 15.247 13.451 -17.180 1.00 94.81 169 ARG A O 1
ATOM 1375 N N . ASN A 1 170 ? 16.752 13.687 -15.527 1.00 93.62 170 ASN A N 1
ATOM 1376 C CA . ASN A 1 170 ? 17.885 13.182 -16.295 1.00 93.62 170 ASN A CA 1
ATOM 1377 C C . ASN A 1 170 ? 17.695 11.685 -16.586 1.00 93.62 170 ASN A C 1
ATOM 1379 O O . ASN A 1 170 ? 17.334 10.922 -15.698 1.00 93.62 170 ASN A O 1
ATOM 1383 N N . ARG A 1 171 ? 17.945 11.287 -17.834 1.00 95.38 171 ARG A N 1
ATOM 1384 C CA . ARG A 1 171 ? 17.790 9.914 -18.340 1.00 95.38 171 ARG A CA 1
ATOM 1385 C C . ARG A 1 171 ? 19.121 9.325 -18.817 1.00 95.38 171 ARG A C 1
ATOM 1387 O O . ARG A 1 171 ? 19.127 8.278 -19.452 1.00 95.38 171 ARG A O 1
ATOM 1394 N N . ASN A 1 172 ? 20.243 9.997 -18.549 1.00 94.06 172 ASN A N 1
ATOM 1395 C CA . ASN A 1 172 ? 21.584 9.545 -18.917 1.00 94.06 172 ASN A CA 1
ATOM 1396 C C . ASN A 1 172 ? 22.041 8.441 -17.955 1.00 94.06 172 ASN A C 1
ATOM 1398 O O . ASN A 1 172 ? 22.873 8.663 -17.078 1.00 94.06 172 ASN A O 1
ATOM 1402 N N . ASN A 1 173 ? 21.444 7.263 -18.096 1.00 93.50 173 ASN A N 1
ATOM 1403 C CA . ASN A 1 173 ? 21.760 6.055 -17.348 1.00 93.50 173 ASN A CA 1
ATOM 1404 C C . ASN A 1 173 ? 21.607 4.826 -18.260 1.00 93.50 173 ASN A C 1
ATOM 1406 O O . ASN A 1 173 ? 21.135 4.940 -19.391 1.00 93.50 173 ASN A O 1
ATOM 1410 N N . GLY A 1 174 ? 22.002 3.648 -17.771 1.00 92.44 174 GLY A N 1
ATOM 1411 C CA . GLY A 1 174 ? 22.051 2.422 -18.579 1.00 92.44 174 GLY A CA 1
ATOM 1412 C C . GLY A 1 174 ? 20.707 1.943 -19.141 1.00 92.44 174 GLY A C 1
ATOM 1413 O O . GLY A 1 174 ? 20.705 1.135 -20.063 1.00 92.44 174 GLY A O 1
ATOM 1414 N N . VAL A 1 175 ? 19.577 2.436 -18.621 1.00 96.25 175 VAL A N 1
ATOM 1415 C CA . VAL A 1 175 ? 18.232 2.064 -19.095 1.00 96.25 175 VAL A CA 1
ATOM 1416 C C . VAL A 1 175 ? 17.534 3.194 -19.850 1.00 96.25 175 VAL A C 1
ATOM 1418 O O . VAL A 1 175 ? 16.490 2.971 -20.450 1.00 96.25 175 VAL A O 1
ATOM 1421 N N . GLY A 1 176 ? 18.084 4.409 -19.859 1.00 97.75 176 GLY A N 1
ATOM 1422 C CA . GLY A 1 176 ? 17.516 5.529 -20.605 1.00 97.75 176 GLY A CA 1
ATOM 1423 C C . GLY A 1 176 ? 16.162 6.009 -20.076 1.00 97.75 176 GLY A C 1
ATOM 1424 O O . GLY A 1 176 ? 15.353 6.516 -20.851 1.00 97.75 176 GLY A O 1
ATOM 1425 N N . SER A 1 177 ? 15.862 5.836 -18.789 1.00 98.00 177 SER A N 1
ATOM 1426 C CA . SER A 1 177 ? 14.603 6.300 -18.190 1.00 98.00 177 SER A CA 1
ATOM 1427 C C . SER A 1 177 ? 14.802 6.812 -16.764 1.00 98.00 177 SER A C 1
ATOM 1429 O O . SER A 1 177 ? 15.820 6.534 -16.127 1.00 98.00 177 SER A O 1
ATOM 1431 N N . ASN A 1 178 ? 13.846 7.593 -16.263 1.00 98.12 178 ASN A N 1
ATOM 1432 C CA . ASN A 1 178 ? 13.802 7.997 -14.863 1.00 98.12 178 ASN A CA 1
ATOM 1433 C C . ASN A 1 178 ? 12.360 8.042 -14.352 1.00 98.12 178 ASN A C 1
ATOM 1435 O O . ASN A 1 178 ? 11.481 8.598 -15.011 1.00 98.12 178 ASN A O 1
ATOM 1439 N N . VAL A 1 179 ? 12.146 7.531 -13.140 1.00 97.25 179 VAL A N 1
ATOM 1440 C CA . VAL A 1 179 ? 10.854 7.560 -12.446 1.00 97.25 179 VAL A CA 1
ATOM 1441 C C . VAL A 1 179 ? 10.944 8.504 -11.251 1.00 97.25 179 VAL A C 1
ATOM 1443 O O . VAL A 1 179 ? 11.797 8.345 -10.383 1.00 97.25 179 VAL A O 1
ATOM 1446 N N . THR A 1 180 ? 10.060 9.497 -11.199 1.00 97.56 180 THR A N 1
ATOM 1447 C CA . THR A 1 180 ? 9.873 10.373 -10.034 1.00 97.56 180 THR A CA 1
ATOM 1448 C C . THR A 1 180 ? 8.598 9.950 -9.320 1.00 97.56 180 THR A C 1
ATOM 1450 O O . THR A 1 180 ? 7.510 10.362 -9.720 1.00 97.56 180 THR A O 1
ATOM 1453 N N . LEU A 1 181 ? 8.727 9.104 -8.297 1.00 97.50 181 LEU A N 1
ATOM 1454 C CA . LEU A 1 181 ? 7.610 8.644 -7.471 1.00 97.50 181 LEU A CA 1
ATOM 1455 C C . LEU A 1 181 ? 7.344 9.638 -6.338 1.00 97.50 181 LEU A C 1
ATOM 1457 O O . LEU A 1 181 ? 8.219 9.868 -5.513 1.00 97.50 181 LEU A O 1
ATOM 1461 N N . VAL A 1 182 ? 6.125 10.161 -6.266 1.00 98.12 182 VAL A N 1
ATOM 1462 C CA . VAL A 1 182 ? 5.594 10.939 -5.142 1.00 98.12 182 VAL A CA 1
ATOM 1463 C C . VAL A 1 182 ? 4.741 10.005 -4.290 1.00 98.12 182 VAL A C 1
ATOM 1465 O O . VAL A 1 182 ? 3.555 9.792 -4.550 1.00 98.12 182 VAL A O 1
ATOM 1468 N N . ASN A 1 183 ? 5.391 9.390 -3.307 1.00 97.56 183 ASN A N 1
ATOM 1469 C CA . ASN A 1 183 ? 4.784 8.526 -2.299 1.00 97.56 183 ASN A CA 1
ATOM 1470 C C . ASN A 1 183 ? 4.643 9.278 -0.961 1.00 97.56 183 ASN A C 1
ATOM 1472 O O . ASN A 1 183 ? 4.995 10.453 -0.857 1.00 97.56 183 ASN A O 1
ATOM 1476 N N . VAL A 1 184 ? 4.161 8.590 0.075 1.00 96.62 184 VAL A N 1
ATOM 1477 C CA . VAL A 1 184 ? 3.978 9.167 1.420 1.00 96.62 184 VAL A CA 1
ATOM 1478 C C . VAL A 1 184 ? 5.254 9.747 2.042 1.00 96.62 184 VAL A C 1
ATOM 1480 O O . VAL A 1 184 ? 5.163 10.599 2.918 1.00 96.62 184 VAL A O 1
ATOM 1483 N N . ASP A 1 185 ? 6.440 9.309 1.608 1.00 94.25 185 ASP A N 1
ATOM 1484 C CA . ASP A 1 185 ? 7.708 9.832 2.129 1.00 94.25 185 ASP A CA 1
ATOM 1485 C C . ASP A 1 185 ? 8.056 11.211 1.541 1.00 94.25 185 ASP A C 1
ATOM 1487 O O . ASP A 1 185 ? 8.755 11.984 2.190 1.00 94.25 185 ASP A O 1
ATOM 1491 N N . LEU A 1 186 ? 7.565 11.532 0.337 1.00 95.12 186 LEU A N 1
ATOM 1492 C CA . LEU A 1 186 ? 7.738 12.851 -0.289 1.00 95.12 186 LEU A CA 1
ATOM 1493 C C . LEU A 1 186 ? 6.532 13.775 -0.105 1.00 95.12 186 LEU A C 1
ATOM 1495 O O . LEU A 1 186 ? 6.698 14.992 -0.109 1.00 95.12 186 LEU A O 1
ATOM 1499 N N . LEU A 1 187 ? 5.329 13.212 0.021 1.00 97.06 187 LEU A N 1
ATOM 1500 C CA . LEU A 1 187 ? 4.089 13.954 0.219 1.00 97.06 187 LEU A CA 1
ATOM 1501 C C . LEU A 1 187 ? 3.324 13.359 1.404 1.00 97.06 187 LEU A C 1
ATOM 1503 O O . LEU A 1 187 ? 2.546 12.414 1.249 1.00 97.06 187 LEU A O 1
ATOM 1507 N N . ALA A 1 188 ? 3.555 13.925 2.591 1.00 94.50 188 ALA A N 1
ATOM 1508 C CA . ALA A 1 188 ? 3.018 13.425 3.858 1.00 94.50 188 ALA A CA 1
ATOM 1509 C C . ALA A 1 188 ? 1.483 13.324 3.860 1.00 94.50 188 ALA A C 1
ATOM 1511 O O . ALA A 1 188 ? 0.928 12.365 4.400 1.00 94.50 188 ALA A O 1
ATOM 1512 N N . GLY A 1 189 ? 0.800 14.248 3.176 1.00 95.88 189 GLY A N 1
ATOM 1513 C CA . GLY A 1 189 ? -0.651 14.247 2.996 1.00 95.88 189 GLY A CA 1
ATOM 1514 C C . GLY A 1 189 ? -1.226 13.005 2.303 1.00 95.88 189 GLY A C 1
ATOM 1515 O O . GLY A 1 189 ? -2.432 12.793 2.367 1.00 95.88 189 GLY A O 1
ATOM 1516 N N . LEU A 1 190 ? -0.400 12.147 1.685 1.00 97.25 190 LEU A N 1
ATOM 1517 C CA . LEU A 1 190 ? -0.837 10.848 1.148 1.00 97.25 190 LEU A CA 1
ATOM 1518 C C . LEU A 1 190 ? -1.062 9.783 2.231 1.00 97.25 190 LEU A C 1
ATOM 1520 O O . LEU A 1 190 ? -1.605 8.713 1.934 1.00 97.25 190 LEU A O 1
ATOM 1524 N N . ASN A 1 191 ? -0.631 10.028 3.472 1.00 96.06 191 ASN A N 1
ATOM 1525 C CA . ASN A 1 191 ? -0.763 9.057 4.548 1.00 96.06 191 ASN A CA 1
ATOM 1526 C C . ASN A 1 191 ? -2.237 8.685 4.768 1.00 96.06 191 ASN A C 1
ATOM 1528 O O . ASN A 1 191 ? -3.105 9.545 4.879 1.00 96.06 191 ASN A O 1
ATOM 1532 N N . THR A 1 192 ? -2.517 7.386 4.849 1.00 93.12 192 THR A N 1
ATOM 1533 C CA . THR A 1 192 ? -3.846 6.759 4.977 1.00 93.12 192 THR A CA 1
ATOM 1534 C C . THR A 1 192 ? -4.772 6.861 3.755 1.00 93.12 192 THR A C 1
ATOM 1536 O O . THR A 1 192 ? -5.808 6.199 3.742 1.00 93.12 192 THR A O 1
ATOM 1539 N N . LEU A 1 193 ? -4.400 7.602 2.702 1.00 94.19 193 LEU A N 1
ATOM 1540 C CA . LEU A 1 193 ? -5.253 7.813 1.520 1.00 94.19 193 LEU A CA 1
ATOM 1541 C C . LEU A 1 193 ? -5.140 6.709 0.462 1.00 94.19 193 LEU A C 1
ATOM 1543 O O . LEU A 1 193 ? -5.932 6.667 -0.476 1.00 94.19 193 LEU A O 1
ATOM 1547 N N . GLY A 1 194 ? -4.163 5.808 0.599 1.00 94.31 194 GLY A N 1
ATOM 1548 C CA . GLY A 1 194 ? -4.053 4.628 -0.261 1.00 94.31 194 GLY A CA 1
ATOM 1549 C C . GLY A 1 194 ? -3.714 4.935 -1.721 1.00 94.31 194 GLY A C 1
ATOM 1550 O O . GLY A 1 194 ? -3.997 4.106 -2.578 1.00 94.31 194 GLY A O 1
ATOM 1551 N N . ILE A 1 195 ? -3.105 6.087 -2.014 1.00 98.50 195 ILE A N 1
ATOM 1552 C CA . ILE A 1 195 ? -2.709 6.475 -3.374 1.00 98.50 195 ILE A CA 1
ATOM 1553 C C . ILE A 1 195 ? -1.314 7.101 -3.422 1.00 98.50 195 ILE A C 1
ATOM 1555 O O . ILE A 1 195 ? -0.847 7.685 -2.447 1.00 98.50 195 ILE A O 1
ATOM 1559 N N . SER A 1 196 ? -0.663 7.000 -4.576 1.00 98.56 196 SER A N 1
ATOM 1560 C CA . SER A 1 196 ? 0.551 7.746 -4.932 1.00 98.56 196 SER A CA 1
ATOM 1561 C C . SER A 1 196 ? 0.577 8.031 -6.433 1.00 98.56 196 SER A C 1
ATOM 1563 O O . SER A 1 196 ? -0.236 7.496 -7.194 1.00 98.56 196 SER A O 1
ATOM 1565 N N . LEU A 1 197 ? 1.491 8.902 -6.857 1.00 98.56 197 LEU A N 1
ATOM 1566 C CA . LEU A 1 197 ? 1.632 9.318 -8.250 1.00 98.56 197 LEU A CA 1
ATOM 1567 C C . LEU A 1 197 ? 3.099 9.241 -8.666 1.00 98.56 197 LEU A C 1
ATOM 1569 O O . LEU A 1 197 ? 3.977 9.638 -7.907 1.00 98.56 197 LEU A O 1
ATOM 1573 N N . ALA A 1 198 ? 3.377 8.792 -9.881 1.00 98.19 198 ALA A N 1
ATOM 1574 C CA . ALA A 1 198 ? 4.708 8.829 -10.461 1.00 98.19 198 ALA A CA 1
ATOM 1575 C C . ALA A 1 198 ? 4.701 9.521 -11.823 1.00 98.19 198 ALA A C 1
ATOM 1577 O O . ALA A 1 198 ? 3.780 9.347 -12.618 1.00 98.19 198 ALA A O 1
ATOM 1578 N N . ARG A 1 199 ? 5.765 10.271 -12.109 1.00 98.44 199 ARG A N 1
ATOM 1579 C CA . ARG A 1 199 ? 6.118 10.683 -13.471 1.00 98.44 199 ARG A CA 1
ATOM 1580 C C . ARG A 1 199 ? 7.230 9.795 -13.998 1.00 98.44 199 ARG A C 1
ATOM 1582 O O . ARG A 1 199 ? 8.213 9.567 -13.296 1.00 98.44 199 ARG A O 1
ATOM 1589 N N . LEU A 1 200 ? 7.111 9.389 -15.253 1.00 98.50 200 LEU A N 1
ATOM 1590 C CA . LEU A 1 200 ? 8.117 8.624 -15.968 1.00 98.50 200 LEU A CA 1
ATOM 1591 C C . LEU A 1 200 ? 8.602 9.428 -17.176 1.00 98.50 200 LEU A C 1
ATOM 1593 O O . LEU A 1 200 ? 7.798 9.855 -18.006 1.00 98.50 200 LEU A O 1
ATOM 1597 N N . ASP A 1 201 ? 9.916 9.620 -17.271 1.00 98.50 201 ASP A N 1
ATOM 1598 C CA . ASP A 1 201 ? 10.583 10.247 -18.411 1.00 98.50 201 ASP A CA 1
ATOM 1599 C C . ASP A 1 201 ? 11.443 9.201 -19.133 1.00 98.50 201 ASP A C 1
ATOM 1601 O O . ASP A 1 201 ? 12.280 8.544 -18.512 1.00 98.50 201 ASP A O 1
ATOM 1605 N N . PHE A 1 202 ? 11.284 9.077 -20.451 1.00 98.62 202 PHE A N 1
ATOM 1606 C CA . PHE A 1 202 ? 12.014 8.108 -21.272 1.00 98.62 202 PHE A CA 1
ATOM 1607 C C . PHE A 1 202 ? 12.856 8.813 -22.335 1.00 98.62 202 PHE A C 1
ATOM 1609 O O . PHE A 1 202 ? 12.383 9.714 -23.039 1.00 98.62 202 PHE A O 1
ATOM 1616 N N . ALA A 1 203 ? 14.110 8.389 -22.474 1.00 98.25 203 ALA A N 1
ATOM 1617 C CA . ALA A 1 203 ? 14.986 8.803 -23.558 1.00 98.25 203 ALA A CA 1
ATOM 1618 C C . ALA A 1 203 ? 14.480 8.251 -24.907 1.00 98.25 203 ALA A C 1
ATOM 1620 O O . ALA A 1 203 ? 13.820 7.205 -24.938 1.00 98.25 203 ALA A O 1
ATOM 1621 N N . PRO A 1 204 ? 14.765 8.939 -26.026 1.00 97.38 204 PRO A N 1
ATOM 1622 C CA . PRO A 1 204 ? 14.551 8.398 -27.366 1.00 97.38 204 PRO A CA 1
ATOM 1623 C C . PRO A 1 204 ? 15.287 7.070 -27.595 1.00 97.38 204 PRO A C 1
ATOM 1625 O O . PRO A 1 204 ? 16.286 6.800 -26.934 1.00 97.38 204 PRO A O 1
ATOM 1628 N N . TYR A 1 205 ? 14.857 6.300 -28.598 1.00 93.81 205 TYR A N 1
ATOM 1629 C CA . TYR A 1 205 ? 15.568 5.108 -29.087 1.00 93.81 205 TYR A CA 1
ATOM 1630 C C . TYR A 1 205 ? 15.764 4.003 -28.035 1.00 93.81 205 TYR A C 1
ATOM 1632 O O . TYR A 1 205 ? 16.847 3.435 -27.922 1.00 93.81 205 TYR A O 1
ATOM 1640 N N . GLY A 1 206 ? 14.706 3.661 -27.296 1.00 95.06 206 GLY A N 1
ATOM 1641 C CA . GLY A 1 206 ? 14.719 2.485 -26.423 1.00 95.06 206 GLY A CA 1
ATOM 1642 C C . GLY A 1 206 ? 14.866 2.770 -24.933 1.00 95.06 206 GLY A C 1
ATOM 1643 O O . GLY A 1 206 ? 15.218 1.856 -24.195 1.00 95.06 206 GLY A O 1
ATOM 1644 N N . GLY A 1 207 ? 14.572 3.992 -24.469 1.00 98.25 207 GLY A N 1
ATOM 1645 C CA . GLY A 1 207 ? 14.432 4.251 -23.035 1.00 98.25 207 GLY A CA 1
ATOM 1646 C C . GLY A 1 207 ? 13.459 3.252 -22.399 1.00 98.25 207 GLY A C 1
ATOM 1647 O O . GLY A 1 207 ? 12.323 3.116 -22.853 1.00 98.25 207 GLY A O 1
ATOM 1648 N N . LEU A 1 208 ? 13.908 2.542 -21.371 1.00 98.50 208 LEU A N 1
ATOM 1649 C CA . LEU A 1 208 ? 13.249 1.384 -20.781 1.00 98.50 208 LEU A CA 1
ATOM 1650 C C . LEU A 1 208 ? 13.041 1.623 -19.288 1.00 98.50 208 LEU A C 1
ATOM 1652 O O . LEU A 1 208 ? 13.991 1.905 -18.561 1.00 98.50 208 LEU A O 1
ATOM 1656 N N . ASN A 1 209 ? 11.810 1.458 -18.818 1.00 98.56 209 ASN A N 1
ATOM 1657 C CA . ASN A 1 209 ? 11.554 1.123 -17.425 1.00 98.56 209 ASN A CA 1
ATOM 1658 C C . ASN A 1 209 ? 11.537 -0.415 -17.352 1.00 98.56 209 ASN A C 1
ATOM 1660 O O . ASN A 1 209 ? 10.613 -1.024 -17.912 1.00 98.56 209 ASN A O 1
ATOM 1664 N N . PRO A 1 210 ? 12.594 -1.051 -16.805 1.00 98.31 210 PRO A N 1
ATOM 1665 C CA . PRO A 1 210 ? 12.809 -2.492 -16.939 1.00 98.31 210 PRO A CA 1
ATOM 1666 C C . PRO A 1 210 ? 11.686 -3.318 -16.309 1.00 98.31 210 PRO A C 1
ATOM 1668 O O . PRO A 1 210 ? 10.906 -2.780 -15.531 1.00 98.31 210 PRO A O 1
ATOM 1671 N N . PRO A 1 211 ? 11.621 -4.636 -16.570 1.00 98.69 211 PRO A N 1
ATOM 1672 C CA . PRO A 1 211 ? 10.702 -5.519 -15.864 1.00 98.69 211 PRO A CA 1
ATOM 1673 C C . PRO A 1 211 ? 10.775 -5.330 -14.343 1.00 98.69 211 PRO A C 1
ATOM 1675 O O . PRO A 1 211 ? 11.835 -5.509 -13.731 1.00 98.69 211 PRO A O 1
ATOM 1678 N N . HIS A 1 212 ? 9.647 -4.962 -13.741 1.00 98.75 212 HIS A N 1
ATOM 1679 C CA . HIS A 1 212 ? 9.513 -4.708 -12.309 1.00 98.75 212 HIS A CA 1
ATOM 1680 C C . HIS A 1 212 ? 8.121 -5.089 -11.797 1.00 98.75 212 HIS A C 1
ATOM 1682 O O . HIS A 1 212 ? 7.212 -5.373 -12.581 1.00 98.75 212 HIS A O 1
ATOM 1688 N N . ILE A 1 213 ? 7.968 -5.119 -10.471 1.00 98.62 213 ILE A N 1
ATOM 1689 C CA . ILE A 1 213 ? 6.674 -5.274 -9.796 1.00 98.62 213 ILE A CA 1
ATOM 1690 C C . ILE A 1 213 ? 6.464 -4.207 -8.725 1.00 98.62 213 ILE A C 1
ATOM 1692 O O . ILE A 1 213 ? 7.412 -3.757 -8.074 1.00 98.62 213 ILE A O 1
ATOM 1696 N N . HIS A 1 214 ? 5.193 -3.892 -8.487 1.00 98.50 214 HIS A 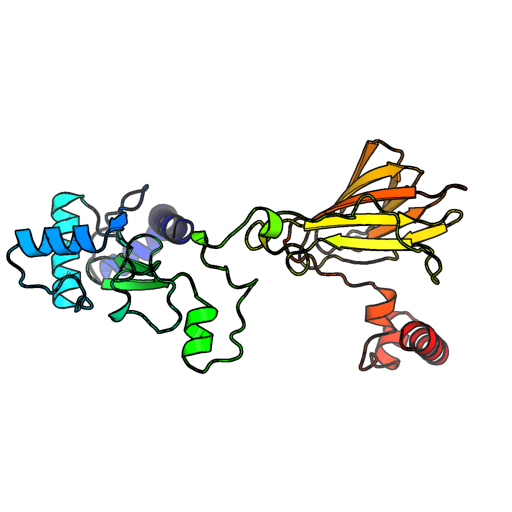N 1
ATOM 1697 C CA . HIS A 1 214 ? 4.726 -3.168 -7.312 1.00 98.50 214 HIS A CA 1
ATOM 1698 C C . HIS A 1 214 ? 4.069 -4.168 -6.350 1.00 98.50 214 HIS A C 1
ATOM 1700 O O . HIS A 1 214 ? 2.955 -4.626 -6.615 1.00 98.50 214 HIS A O 1
ATOM 1706 N N . PRO A 1 215 ? 4.730 -4.555 -5.240 1.00 97.56 215 PRO A N 1
ATOM 1707 C CA . PRO A 1 215 ? 4.214 -5.594 -4.345 1.00 97.56 215 PRO A CA 1
ATOM 1708 C C . PRO A 1 215 ? 2.945 -5.173 -3.591 1.00 97.56 215 PRO A C 1
ATOM 1710 O O . PRO A 1 215 ? 2.260 -6.027 -3.036 1.00 97.56 215 PRO A O 1
ATOM 1713 N N . ARG A 1 216 ? 2.647 -3.868 -3.524 1.00 97.88 216 ARG A N 1
ATOM 1714 C CA . ARG A 1 216 ? 1.552 -3.321 -2.707 1.00 97.88 216 ARG A CA 1
ATOM 1715 C C . ARG A 1 216 ? 0.576 -2.432 -3.475 1.00 97.88 216 ARG A C 1
ATOM 1717 O O . ARG A 1 216 ? -0.247 -1.789 -2.834 1.00 97.88 216 ARG A O 1
ATOM 1724 N N . ALA A 1 217 ? 0.666 -2.344 -4.802 1.00 98.31 217 ALA A N 1
ATOM 1725 C CA . ALA A 1 217 ? -0.232 -1.490 -5.577 1.00 98.31 217 ALA A CA 1
ATOM 1726 C C . ALA A 1 217 ? -0.497 -2.010 -6.989 1.00 98.31 217 ALA A C 1
ATOM 1728 O O . ALA A 1 217 ? 0.400 -2.540 -7.639 1.00 98.31 217 ALA A O 1
ATOM 1729 N N . THR A 1 218 ? -1.720 -1.782 -7.459 1.00 9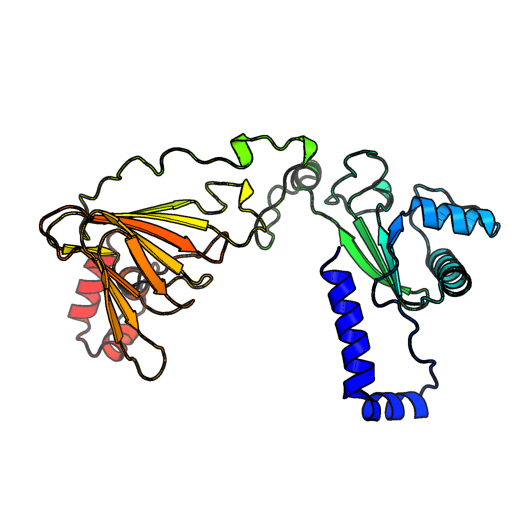8.69 218 THR A N 1
ATOM 1730 C CA . THR A 1 218 ? -2.045 -1.719 -8.887 1.00 98.69 218 THR A CA 1
ATOM 1731 C C . THR A 1 218 ? -1.577 -0.368 -9.424 1.00 98.69 218 THR A C 1
ATOM 1733 O O . THR A 1 218 ? -1.677 0.637 -8.716 1.00 98.69 218 THR A O 1
ATOM 1736 N N . GLU A 1 219 ? -1.111 -0.338 -10.668 1.00 98.88 219 GLU A N 1
ATOM 1737 C CA . GLU A 1 219 ? -0.735 0.885 -11.381 1.00 98.88 219 GLU A CA 1
ATOM 1738 C C . GLU A 1 219 ? -1.694 1.144 -12.548 1.00 98.88 219 GLU A C 1
ATOM 1740 O O . GLU A 1 219 ? -2.102 0.223 -13.257 1.00 98.88 219 GLU A O 1
ATOM 1745 N N . ILE A 1 220 ? -2.031 2.411 -12.777 1.00 98.75 220 ILE A N 1
ATOM 1746 C CA . ILE A 1 220 ? -2.665 2.880 -14.008 1.00 98.75 220 ILE A CA 1
ATOM 1747 C C . ILE A 1 220 ? -1.811 3.981 -14.632 1.00 98.75 220 ILE A C 1
ATOM 1749 O O . ILE A 1 220 ? -1.544 5.002 -14.001 1.00 98.75 220 ILE A O 1
ATOM 1753 N N . LEU A 1 221 ? -1.383 3.771 -15.873 1.00 98.81 221 LEU A N 1
ATOM 1754 C CA . LEU A 1 221 ? -0.488 4.655 -16.614 1.00 98.81 221 LEU A CA 1
ATOM 1755 C C . LEU A 1 221 ? -1.262 5.413 -17.691 1.00 98.81 221 LEU A C 1
ATOM 1757 O O . LEU A 1 221 ? -2.025 4.798 -18.429 1.00 98.81 221 LEU A O 1
ATOM 1761 N N . VAL A 1 222 ? -1.003 6.712 -17.835 1.00 98.75 222 VAL A N 1
ATOM 1762 C CA . VAL A 1 222 ? -1.435 7.545 -18.964 1.00 98.75 222 VAL A CA 1
ATOM 1763 C C . VAL A 1 222 ? -0.222 8.135 -19.680 1.00 98.75 222 VAL A C 1
ATOM 1765 O O . VAL A 1 222 ? 0.682 8.694 -19.051 1.00 98.75 222 VAL A O 1
ATOM 1768 N N . VAL A 1 223 ? -0.189 8.029 -21.007 1.00 98.75 223 VAL A N 1
ATOM 1769 C CA . VAL A 1 223 ? 0.871 8.642 -21.819 1.00 98.75 223 VAL A CA 1
ATOM 1770 C C . VAL A 1 223 ? 0.531 10.106 -22.077 1.00 98.75 223 VAL A C 1
ATOM 1772 O O . VAL A 1 223 ? -0.551 10.421 -22.563 1.00 98.75 223 VAL A O 1
ATOM 1775 N N . LEU A 1 224 ? 1.465 11.016 -21.794 1.00 98.06 224 LEU A N 1
ATOM 1776 C CA . LEU A 1 224 ? 1.313 12.445 -22.099 1.00 98.06 224 LEU A CA 1
ATOM 1777 C C . LEU A 1 224 ? 2.068 12.867 -23.361 1.00 98.06 224 LEU A C 1
ATOM 1779 O O . LEU A 1 224 ? 1.656 13.799 -24.047 1.00 98.06 224 LEU A O 1
ATOM 1783 N N . LYS A 1 225 ? 3.187 12.207 -23.669 1.00 97.94 225 LYS A N 1
ATOM 1784 C CA . LYS A 1 225 ? 4.032 12.515 -24.828 1.00 97.94 225 LYS A CA 1
ATOM 1785 C C . LYS A 1 225 ? 4.725 11.253 -25.329 1.00 97.94 225 LYS A C 1
ATOM 1787 O O . LYS A 1 225 ? 5.140 10.424 -24.526 1.00 97.94 225 LYS A O 1
ATOM 1792 N N . GLY A 1 226 ? 4.944 11.172 -26.640 1.00 97.19 226 GLY A N 1
ATOM 1793 C CA . GLY A 1 226 ? 5.724 10.106 -27.271 1.00 97.19 226 GLY A CA 1
ATOM 1794 C C . GLY A 1 226 ? 4.920 8.825 -27.483 1.00 97.19 226 GLY A C 1
ATOM 1795 O O . GLY A 1 226 ? 3.697 8.865 -27.594 1.00 97.19 226 GLY A O 1
ATOM 1796 N N . THR A 1 227 ? 5.616 7.694 -27.587 1.00 98.50 227 THR A N 1
ATOM 1797 C CA . THR A 1 227 ? 5.004 6.396 -27.895 1.00 98.50 227 THR A CA 1
ATOM 1798 C C . THR A 1 227 ? 5.659 5.309 -27.061 1.00 98.50 227 THR A C 1
ATOM 1800 O O . THR A 1 227 ? 6.872 5.114 -27.138 1.00 98.50 227 THR A O 1
ATOM 1803 N N . LEU A 1 228 ? 4.859 4.589 -26.275 1.00 98.81 228 LEU A N 1
ATOM 1804 C CA . LEU A 1 228 ? 5.354 3.561 -25.361 1.00 98.81 228 LEU A CA 1
ATOM 1805 C C . LEU A 1 228 ? 4.798 2.193 -25.739 1.00 98.81 228 LEU A C 1
ATOM 1807 O O . LEU A 1 228 ? 3.589 2.012 -25.813 1.00 98.81 228 LEU A O 1
ATOM 1811 N N . TYR A 1 229 ? 5.675 1.214 -25.930 1.00 98.81 229 TYR A N 1
ATOM 1812 C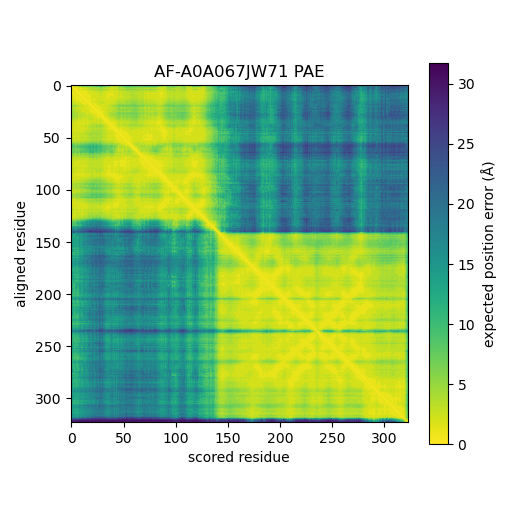 CA . TYR A 1 229 ? 5.305 -0.194 -25.881 1.00 98.81 229 TYR A CA 1
ATOM 1813 C C . TYR A 1 229 ? 5.297 -0.639 -24.420 1.00 98.81 229 TYR A C 1
ATOM 1815 O O . TYR A 1 229 ? 6.333 -0.613 -23.756 1.00 98.81 229 TYR A O 1
ATOM 1823 N N . VAL A 1 230 ? 4.131 -1.019 -23.910 1.00 98.81 230 VAL A N 1
ATOM 1824 C CA . VAL A 1 230 ? 3.960 -1.428 -22.512 1.00 98.81 230 VAL A CA 1
ATOM 1825 C C . VAL A 1 230 ? 3.379 -2.828 -22.433 1.00 98.81 230 VAL A C 1
ATOM 1827 O O . VAL A 1 230 ? 2.685 -3.263 -23.356 1.00 98.81 230 VAL A O 1
ATOM 1830 N N . GLY A 1 231 ? 3.600 -3.516 -21.317 1.00 98.62 231 GLY A N 1
ATOM 1831 C CA . GLY A 1 231 ? 2.909 -4.773 -21.059 1.00 98.62 231 GLY A CA 1
ATOM 1832 C C . GLY A 1 231 ? 3.159 -5.359 -19.680 1.00 98.62 231 GLY A C 1
ATOM 1833 O O . GLY A 1 231 ? 4.078 -4.939 -18.979 1.00 98.62 231 GLY A O 1
ATOM 1834 N N . PHE A 1 232 ? 2.338 -6.345 -19.314 1.00 98.75 232 PHE A N 1
ATOM 1835 C CA . PHE A 1 232 ? 2.516 -7.181 -18.126 1.00 98.75 232 PHE A CA 1
ATOM 1836 C C . PHE A 1 232 ? 2.385 -8.669 -18.453 1.00 98.75 232 PHE A C 1
ATOM 1838 O O . PHE A 1 232 ? 1.770 -9.053 -19.451 1.00 98.75 232 PHE A O 1
ATOM 1845 N N . VAL A 1 233 ? 2.942 -9.509 -17.584 1.00 98.38 233 VAL A N 1
ATOM 1846 C CA . VAL A 1 233 ? 2.889 -10.971 -17.687 1.00 98.38 233 VAL A CA 1
ATOM 1847 C C . VAL A 1 233 ? 2.034 -11.537 -16.552 1.00 98.38 233 VAL A C 1
ATOM 1849 O O . VAL A 1 233 ? 2.232 -11.189 -15.388 1.00 98.38 233 VAL A O 1
ATOM 1852 N N . THR A 1 234 ? 1.065 -12.398 -16.876 1.00 97.06 234 THR A N 1
ATOM 1853 C CA . THR A 1 234 ? 0.227 -13.081 -15.873 1.00 97.06 234 THR A CA 1
ATOM 1854 C C . THR A 1 234 ? 0.987 -14.189 -15.142 1.00 97.06 234 THR A C 1
ATOM 1856 O O . THR A 1 234 ? 1.997 -14.686 -15.628 1.00 97.06 234 THR A O 1
ATOM 1859 N N . SER A 1 235 ? 0.503 -14.601 -13.968 1.00 91.19 235 SER A N 1
ATOM 1860 C CA . SER A 1 235 ? 1.163 -15.625 -13.147 1.00 91.19 235 SER A CA 1
ATOM 1861 C C . SER A 1 235 ? 1.078 -17.035 -13.746 1.00 91.19 235 SER A C 1
ATOM 1863 O O . SER A 1 235 ? 2.109 -17.686 -13.901 1.00 91.19 235 SER A O 1
ATOM 1865 N N . ASN A 1 236 ? -0.121 -17.518 -14.094 1.00 89.25 236 ASN A N 1
ATOM 1866 C CA . ASN A 1 236 ? -0.309 -18.846 -14.685 1.00 89.25 236 ASN A CA 1
ATOM 1867 C C . ASN A 1 236 ? -1.518 -18.892 -15.655 1.00 89.25 236 ASN A C 1
ATOM 1869 O O . ASN A 1 236 ? -2.651 -18.738 -15.197 1.00 89.25 236 ASN A O 1
ATOM 1873 N N . PRO A 1 237 ? -1.310 -19.106 -16.973 1.00 91.19 237 PRO A N 1
ATOM 1874 C CA . PRO A 1 237 ? -0.009 -19.239 -17.637 1.00 91.19 237 PRO A CA 1
ATOM 1875 C C . PRO A 1 237 ? 0.740 -17.898 -17.687 1.00 91.19 237 PRO A C 1
ATOM 1877 O O . PRO A 1 237 ? 0.133 -16.841 -17.513 1.00 91.19 237 PRO A O 1
ATOM 1880 N N . SER A 1 238 ? 2.046 -17.923 -17.969 1.00 94.62 238 SER A N 1
ATOM 1881 C CA . SER A 1 238 ? 2.889 -16.727 -18.156 1.00 94.62 238 SER A CA 1
ATOM 1882 C C . SER A 1 238 ? 2.603 -15.999 -19.478 1.00 94.62 238 SER A C 1
ATOM 1884 O O . SER A 1 238 ? 3.456 -15.895 -20.357 1.00 94.62 238 SER A O 1
ATOM 1886 N N . ARG A 1 239 ? 1.366 -15.527 -19.657 1.00 97.81 239 ARG A N 1
ATOM 1887 C CA . ARG A 1 239 ? 0.893 -14.849 -20.866 1.00 97.81 239 ARG A CA 1
ATOM 1888 C C . ARG A 1 239 ? 1.209 -13.356 -20.807 1.00 97.81 239 ARG A C 1
ATOM 1890 O O . ARG A 1 239 ? 0.886 -12.687 -19.829 1.00 97.81 239 ARG A O 1
ATOM 1897 N N . LEU A 1 240 ? 1.770 -12.831 -21.894 1.00 98.50 240 LEU A N 1
ATOM 1898 C CA . LEU A 1 240 ? 1.994 -11.400 -22.089 1.00 98.50 240 LEU A CA 1
ATOM 1899 C C . LEU A 1 240 ? 0.717 -10.701 -22.579 1.00 98.50 240 LEU A C 1
ATOM 1901 O O . LEU A 1 240 ? 0.107 -11.120 -23.567 1.00 98.50 240 LEU A O 1
ATOM 1905 N N . PHE A 1 241 ? 0.368 -9.595 -21.928 1.00 98.50 241 PHE A N 1
ATOM 1906 C CA . PHE A 1 241 ? -0.563 -8.586 -22.428 1.00 98.50 241 PHE A CA 1
ATOM 1907 C C . PHE A 1 241 ? 0.226 -7.314 -22.706 1.00 98.50 241 PHE A C 1
ATOM 1909 O O . PHE A 1 241 ? 0.797 -6.740 -21.782 1.00 98.50 241 PHE A O 1
ATOM 1916 N N . ALA A 1 242 ? 0.275 -6.880 -23.964 1.00 98.62 242 ALA A N 1
ATOM 1917 C CA . ALA A 1 242 ? 1.061 -5.719 -24.361 1.00 98.62 242 ALA A CA 1
ATOM 1918 C C . ALA A 1 242 ? 0.369 -4.889 -25.444 1.00 98.62 242 ALA A C 1
ATOM 1920 O O . ALA A 1 242 ? -0.413 -5.414 -26.241 1.00 98.62 242 ALA A O 1
ATOM 1921 N N . LYS A 1 243 ? 0.662 -3.587 -25.468 1.00 98.69 243 LYS A N 1
ATOM 1922 C CA . LYS A 1 243 ? 0.133 -2.638 -26.452 1.00 98.69 243 LYS A CA 1
ATOM 1923 C C . LYS A 1 243 ? 1.093 -1.464 -26.645 1.00 98.69 243 LYS A C 1
ATOM 1925 O O . LYS A 1 243 ? 1.813 -1.081 -25.727 1.00 98.69 243 LYS A O 1
ATOM 1930 N N . VAL A 1 244 ? 1.086 -0.888 -27.846 1.00 98.75 244 VAL A N 1
ATOM 1931 C CA . VAL A 1 244 ? 1.707 0.414 -28.117 1.00 98.75 244 VAL A CA 1
ATOM 1932 C C . VAL A 1 244 ? 0.698 1.516 -27.798 1.00 98.75 244 VAL A C 1
ATOM 1934 O O . VAL A 1 244 ? -0.421 1.486 -28.308 1.00 98.75 244 VAL A O 1
ATOM 1937 N N . LEU A 1 245 ? 1.096 2.456 -26.948 1.00 98.69 245 LEU A N 1
ATOM 1938 C CA . LEU A 1 245 ? 0.288 3.569 -26.464 1.00 98.69 245 LEU A CA 1
ATOM 1939 C C . LEU A 1 245 ? 0.767 4.900 -27.049 1.00 98.69 245 LEU A C 1
ATOM 1941 O O . LEU A 1 245 ? 1.975 5.133 -27.181 1.00 98.69 245 LEU A O 1
ATOM 1945 N N . TYR A 1 246 ? -0.188 5.781 -27.322 1.00 98.62 246 TYR A N 1
ATOM 1946 C CA . TYR A 1 246 ? -0.014 7.152 -27.801 1.00 98.62 246 TYR A CA 1
ATOM 1947 C C . TYR A 1 246 ? -0.503 8.163 -26.750 1.00 98.62 246 TYR A C 1
ATOM 1949 O O . TYR A 1 246 ? -1.140 7.767 -25.774 1.00 98.62 246 TYR A O 1
ATOM 1957 N N . PRO A 1 247 ? -0.225 9.472 -26.901 1.00 98.69 247 PRO A N 1
ATOM 1958 C CA . PRO A 1 247 ? -0.691 10.473 -25.946 1.00 98.69 247 PRO A CA 1
ATOM 1959 C C . PRO A 1 247 ? -2.211 10.416 -25.734 1.00 98.69 247 PRO A C 1
ATOM 1961 O O . PRO A 1 247 ? -2.972 10.441 -26.698 1.00 98.69 247 PRO A O 1
ATOM 1964 N N . GLY A 1 248 ? -2.635 10.353 -24.472 1.00 98.44 248 GLY A N 1
ATOM 1965 C CA . GLY A 1 248 ? -4.029 10.173 -24.056 1.00 98.44 248 GLY A CA 1
ATOM 1966 C C . GLY A 1 248 ? -4.436 8.718 -23.799 1.00 98.44 248 GLY A C 1
ATOM 1967 O O . GLY A 1 248 ? -5.426 8.492 -23.103 1.00 98.44 248 GLY A O 1
ATOM 1968 N N . ASP A 1 249 ? -3.671 7.737 -24.285 1.00 98.81 249 ASP A N 1
ATOM 1969 C CA . ASP A 1 249 ? -3.948 6.327 -24.019 1.00 98.81 249 ASP A CA 1
ATOM 1970 C C . ASP A 1 249 ? -3.608 5.947 -22.572 1.00 98.81 249 ASP A C 1
ATOM 1972 O O . ASP A 1 249 ? -2.652 6.454 -21.973 1.00 98.81 249 ASP A O 1
ATOM 1976 N N . VAL A 1 250 ? -4.378 4.993 -22.042 1.00 98.62 250 VAL A N 1
ATOM 1977 C CA . VAL A 1 250 ? -4.266 4.476 -20.675 1.00 98.62 250 VAL A CA 1
ATOM 1978 C C . VAL A 1 250 ? -4.030 2.965 -20.682 1.00 98.62 250 VAL A C 1
ATOM 1980 O O . VAL A 1 250 ? -4.568 2.250 -21.531 1.00 98.62 250 VAL A O 1
ATOM 1983 N N . PHE A 1 251 ? -3.256 2.461 -19.718 1.00 98.81 251 PHE A N 1
ATOM 1984 C CA . PHE A 1 251 ? -3.035 1.027 -19.518 1.00 98.81 251 PHE A CA 1
ATOM 1985 C C . PHE A 1 251 ? -2.910 0.690 -18.028 1.00 98.81 251 PHE A C 1
ATOM 1987 O O . PHE A 1 251 ? -2.304 1.440 -17.268 1.00 98.81 251 PHE A O 1
ATOM 1994 N N . VAL A 1 252 ? -3.504 -0.428 -17.605 1.00 98.69 252 VAL A N 1
ATOM 1995 C CA . VAL A 1 252 ? -3.522 -0.872 -16.203 1.00 98.69 252 VAL A CA 1
ATOM 1996 C C . VAL A 1 252 ? -2.577 -2.054 -15.999 1.00 98.69 252 VAL A C 1
ATOM 1998 O O . VAL A 1 252 ? -2.569 -2.995 -16.795 1.00 98.69 252 VAL A O 1
ATOM 2001 N N . PHE A 1 253 ? -1.810 -2.019 -14.914 1.00 98.69 253 PHE A N 1
ATOM 2002 C CA . PHE A 1 253 ? -0.927 -3.094 -14.477 1.00 98.69 253 PHE A CA 1
ATOM 2003 C C . PHE A 1 253 ? -1.445 -3.654 -13.143 1.00 98.69 253 PHE A C 1
ATOM 2005 O O . PHE A 1 253 ? -1.406 -2.950 -12.128 1.00 98.69 253 PHE A O 1
ATOM 2012 N N . PRO A 1 254 ? -1.967 -4.895 -13.119 1.00 98.38 254 PRO A N 1
ATOM 2013 C CA . PRO A 1 254 ? -2.466 -5.501 -11.888 1.00 98.38 254 PRO A CA 1
ATOM 2014 C C . PRO A 1 254 ? -1.374 -5.650 -10.822 1.00 98.38 254 PRO A C 1
ATOM 2016 O O . PRO A 1 254 ? -0.217 -5.935 -11.141 1.00 98.38 254 PRO A O 1
ATOM 2019 N N . ILE A 1 255 ? -1.767 -5.498 -9.554 1.00 98.31 255 ILE A N 1
ATOM 2020 C CA . ILE A 1 255 ? -0.874 -5.621 -8.396 1.00 98.31 255 ILE A CA 1
ATOM 2021 C C . ILE A 1 255 ? 0.008 -6.875 -8.458 1.00 98.31 255 ILE A C 1
ATOM 2023 O O . ILE A 1 255 ? -0.464 -7.984 -8.713 1.00 98.31 255 ILE A O 1
ATOM 2027 N N . GLY A 1 256 ? 1.306 -6.690 -8.206 1.00 97.00 256 GLY A N 1
ATOM 2028 C CA . GLY A 1 256 ? 2.280 -7.778 -8.109 1.00 97.00 256 GLY A CA 1
ATOM 2029 C C . GLY A 1 256 ? 2.665 -8.465 -9.425 1.00 97.00 256 GLY A C 1
ATOM 2030 O O . GLY A 1 256 ? 3.492 -9.375 -9.383 1.00 97.00 256 GLY A O 1
ATOM 2031 N N . LEU A 1 257 ? 2.126 -8.060 -10.582 1.00 98.31 257 LEU A N 1
ATOM 2032 C CA . LEU A 1 257 ? 2.512 -8.642 -11.872 1.00 98.31 257 LEU A CA 1
ATOM 2033 C C . LEU A 1 257 ? 3.731 -7.945 -12.480 1.00 98.31 257 LEU A C 1
ATOM 2035 O O . LEU A 1 257 ? 3.857 -6.719 -12.428 1.00 98.31 257 LEU A O 1
ATOM 2039 N N . ILE A 1 258 ? 4.620 -8.742 -13.088 1.00 98.62 258 ILE A N 1
ATOM 2040 C CA . ILE A 1 258 ? 5.793 -8.233 -13.811 1.00 98.62 258 ILE A CA 1
ATOM 2041 C C . ILE A 1 258 ? 5.307 -7.404 -14.989 1.00 98.62 258 ILE A C 1
ATOM 2043 O O . ILE A 1 258 ? 4.572 -7.915 -15.836 1.00 98.62 258 ILE A O 1
ATOM 2047 N N . HIS A 1 259 ? 5.752 -6.156 -15.064 1.00 98.88 259 HIS A N 1
ATOM 2048 C CA . HIS A 1 259 ? 5.426 -5.247 -16.152 1.00 98.88 259 HIS A CA 1
ATOM 2049 C C . HIS A 1 259 ? 6.602 -4.332 -16.504 1.00 98.88 259 HIS A C 1
ATOM 2051 O O . HIS A 1 259 ? 7.611 -4.291 -15.799 1.00 98.88 259 HIS A O 1
ATOM 2057 N N . PHE A 1 260 ? 6.503 -3.669 -17.655 1.00 98.88 260 PHE A N 1
ATOM 2058 C CA . PHE A 1 260 ? 7.559 -2.830 -18.220 1.00 98.88 260 PHE A CA 1
ATOM 2059 C C . PHE A 1 260 ? 6.977 -1.756 -19.145 1.00 98.88 260 PHE A C 1
ATOM 2061 O O . PHE A 1 260 ? 5.852 -1.878 -19.646 1.00 98.88 260 PHE A O 1
ATOM 2068 N N . GLN A 1 261 ? 7.783 -0.734 -19.436 1.00 98.81 261 GLN A N 1
ATOM 2069 C CA . GLN A 1 261 ? 7.495 0.258 -20.471 1.00 98.81 261 GLN A CA 1
ATOM 2070 C C . GLN A 1 261 ? 8.754 0.543 -21.293 1.00 98.81 261 GLN A C 1
ATOM 2072 O O . GLN A 1 261 ? 9.816 0.809 -20.737 1.00 98.81 261 GLN A O 1
ATOM 2077 N N . LEU A 1 262 ? 8.633 0.513 -22.617 1.00 98.81 262 LEU A N 1
ATOM 2078 C CA . LEU A 1 262 ? 9.715 0.766 -23.562 1.00 98.81 262 LEU A CA 1
ATOM 2079 C C . LEU A 1 262 ? 9.323 1.896 -24.515 1.00 98.81 262 LEU A C 1
ATOM 2081 O O . LEU A 1 262 ? 8.314 1.811 -25.214 1.00 98.81 262 LEU A O 1
ATOM 2085 N N . ASN A 1 263 ? 10.151 2.929 -24.603 1.00 98.56 263 ASN A N 1
ATOM 2086 C CA . ASN A 1 263 ? 10.006 3.963 -25.614 1.00 98.56 263 ASN A CA 1
ATOM 2087 C C . ASN A 1 263 ? 10.529 3.468 -26.965 1.00 98.56 263 ASN A C 1
ATOM 2089 O O . ASN A 1 263 ? 11.735 3.402 -27.202 1.00 98.56 263 ASN A O 1
ATOM 2093 N N . VAL A 1 264 ? 9.601 3.147 -27.863 1.00 97.56 264 VAL A N 1
ATOM 2094 C CA . VAL A 1 264 ? 9.896 2.645 -29.215 1.00 97.56 264 VAL A CA 1
ATOM 2095 C C . VAL A 1 264 ? 10.043 3.767 -30.248 1.00 97.56 264 VAL A C 1
ATOM 2097 O O . VAL A 1 264 ? 10.343 3.504 -31.412 1.00 97.56 264 VAL A O 1
ATOM 2100 N N . ALA A 1 265 ? 9.836 5.024 -29.845 1.00 96.25 265 ALA A N 1
ATOM 2101 C CA . ALA A 1 265 ? 9.942 6.176 -30.727 1.00 96.25 265 ALA A CA 1
ATOM 2102 C C . ALA A 1 265 ? 11.362 6.762 -30.786 1.00 96.25 265 ALA A C 1
ATOM 2104 O O . ALA A 1 265 ? 12.213 6.574 -29.914 1.00 96.25 265 ALA A O 1
ATOM 2105 N N . LYS A 1 266 ? 11.587 7.564 -31.832 1.00 96.62 266 LYS A N 1
ATOM 2106 C CA . LYS A 1 266 ? 12.804 8.373 -32.036 1.00 96.62 266 LYS A CA 1
ATOM 2107 C C . LYS A 1 266 ? 12.797 9.688 -31.249 1.00 96.62 266 LYS A C 1
ATOM 2109 O O . LYS A 1 266 ? 13.715 10.492 -31.371 1.00 96.62 266 LYS A O 1
ATOM 2114 N N . THR A 1 267 ? 11.747 9.923 -30.472 1.00 97.19 267 THR A N 1
ATOM 2115 C CA . THR A 1 267 ? 11.562 11.101 -29.624 1.00 97.19 267 THR A CA 1
ATOM 2116 C C . THR A 1 267 ? 11.427 10.666 -28.176 1.00 97.19 267 THR A C 1
ATOM 2118 O O . THR A 1 267 ? 11.112 9.514 -27.893 1.00 97.19 267 THR A O 1
ATOM 2121 N N . GLU A 1 268 ? 11.634 11.590 -27.247 1.00 97.44 268 GLU A N 1
ATOM 2122 C CA . GLU A 1 268 ? 11.373 11.336 -25.832 1.00 97.44 268 GLU A CA 1
ATOM 2123 C C . GLU A 1 268 ? 9.886 11.049 -25.578 1.00 97.44 268 GLU A C 1
ATOM 2125 O O . GLU A 1 268 ? 9.013 11.514 -26.322 1.00 97.44 268 GLU A O 1
ATOM 2130 N N . ALA A 1 269 ? 9.614 10.311 -24.505 1.00 98.31 269 ALA A N 1
ATOM 2131 C CA . ALA A 1 269 ? 8.264 10.019 -24.049 1.00 98.31 269 ALA A CA 1
ATOM 2132 C C . ALA A 1 269 ? 8.097 10.388 -22.571 1.00 98.31 269 ALA A C 1
ATOM 2134 O O . ALA A 1 269 ? 9.052 10.334 -21.793 1.00 98.31 269 ALA A O 1
ATOM 2135 N N . VAL A 1 270 ? 6.879 10.782 -22.203 1.00 98.38 270 VAL A N 1
ATOM 2136 C CA . VAL A 1 270 ? 6.495 11.143 -20.834 1.00 98.38 270 VAL A CA 1
ATOM 2137 C C . VAL A 1 270 ? 5.171 10.470 -20.514 1.00 98.38 270 VAL A C 1
ATOM 2139 O O . VAL A 1 270 ? 4.230 10.544 -21.309 1.00 98.38 270 VAL A O 1
ATOM 2142 N N . ALA A 1 271 ? 5.089 9.860 -19.340 1.00 98.56 271 ALA A N 1
ATOM 2143 C CA . ALA A 1 271 ? 3.866 9.265 -18.824 1.00 98.56 271 ALA A CA 1
ATOM 2144 C C . ALA A 1 271 ? 3.694 9.568 -17.332 1.00 98.56 271 ALA A C 1
ATOM 2146 O O . ALA A 1 271 ? 4.660 9.877 -16.630 1.00 98.56 271 ALA A O 1
ATOM 2147 N N . PHE A 1 272 ? 2.454 9.478 -16.861 1.00 98.62 272 PHE A N 1
ATOM 2148 C CA . PHE A 1 272 ? 2.118 9.523 -15.443 1.00 98.62 272 PHE A CA 1
ATOM 2149 C C . PHE A 1 272 ? 1.450 8.223 -15.031 1.00 98.62 272 PHE A C 1
ATOM 2151 O O . PHE A 1 272 ? 0.655 7.673 -15.786 1.00 98.62 272 PHE A O 1
ATOM 2158 N N . ALA A 1 273 ? 1.762 7.764 -13.829 1.00 98.56 273 ALA A N 1
ATOM 2159 C CA . ALA A 1 273 ? 1.225 6.552 -13.244 1.00 98.56 273 ALA A CA 1
ATOM 2160 C C . ALA A 1 273 ? 0.573 6.865 -11.897 1.00 98.56 273 ALA A C 1
ATOM 2162 O O . ALA A 1 273 ? 1.222 7.423 -11.014 1.00 98.56 273 ALA A O 1
ATOM 2163 N N . GLY A 1 274 ? -0.700 6.515 -11.733 1.00 98.69 274 GLY A N 1
ATOM 2164 C CA . GLY A 1 274 ? -1.366 6.481 -10.432 1.00 98.69 274 GLY A CA 1
ATOM 2165 C C . GLY A 1 274 ? -1.247 5.087 -9.828 1.00 98.69 274 GLY A C 1
ATOM 2166 O O . GLY A 1 274 ? -1.445 4.100 -10.536 1.00 98.69 274 GLY A O 1
ATOM 2167 N N . LEU A 1 275 ? -0.939 4.990 -8.536 1.00 98.75 275 LEU A N 1
ATOM 2168 C CA . LEU A 1 275 ? -0.792 3.707 -7.849 1.00 98.75 275 LEU A CA 1
ATOM 2169 C C . LEU A 1 275 ? -1.744 3.614 -6.661 1.00 98.75 275 LEU A C 1
ATOM 2171 O O . LEU A 1 275 ? -1.882 4.566 -5.897 1.00 98.75 275 LEU A O 1
ATOM 2175 N N . SER A 1 276 ? -2.365 2.450 -6.472 1.00 98.50 276 SER A N 1
ATOM 2176 C CA . SER A 1 276 ? -3.358 2.189 -5.417 1.00 98.50 276 SER A CA 1
ATOM 2177 C C . SER A 1 276 ? -2.740 1.924 -4.031 1.00 98.50 276 SER A C 1
ATOM 2179 O O . SER A 1 276 ? -3.190 1.041 -3.298 1.00 98.50 276 SER A O 1
ATOM 2181 N N . SER A 1 277 ? -1.656 2.624 -3.692 1.00 98.25 277 SER A N 1
ATOM 2182 C CA . SER A 1 277 ? -1.054 2.612 -2.358 1.00 98.25 277 SER A CA 1
ATOM 2183 C C . SER A 1 277 ? -0.254 3.883 -2.117 1.00 98.25 277 SER A C 1
ATOM 2185 O O . SER A 1 277 ? 0.405 4.385 -3.025 1.00 98.25 277 SER A O 1
ATOM 2187 N N . GLN A 1 278 ? -0.233 4.349 -0.866 1.00 97.75 278 GLN A N 1
ATOM 2188 C CA . GLN A 1 278 ? 0.630 5.456 -0.437 1.00 97.75 278 GLN A CA 1
ATOM 2189 C C . GLN A 1 278 ? 2.123 5.105 -0.518 1.00 97.75 278 GLN A C 1
ATOM 2191 O O . GLN A 1 278 ? 2.972 5.991 -0.562 1.00 97.75 278 GLN A O 1
ATOM 2196 N N . ASN A 1 279 ? 2.447 3.808 -0.502 1.00 97.88 279 ASN A N 1
ATOM 2197 C CA . ASN A 1 279 ? 3.795 3.286 -0.670 1.00 97.88 279 ASN A CA 1
ATOM 2198 C C . ASN A 1 279 ? 3.733 1.975 -1.477 1.00 97.88 279 ASN A C 1
ATOM 2200 O O . ASN A 1 279 ? 3.672 0.889 -0.886 1.00 97.88 279 ASN A O 1
ATOM 2204 N N . PRO A 1 280 ? 3.764 2.052 -2.818 1.00 97.94 280 PRO A N 1
ATOM 2205 C CA . PRO A 1 280 ? 3.603 0.887 -3.689 1.00 97.94 280 PRO A CA 1
ATOM 2206 C C . PRO A 1 280 ? 4.768 -0.106 -3.568 1.00 97.94 280 PRO A C 1
ATOM 2208 O O . PRO A 1 280 ? 4.575 -1.313 -3.729 1.00 97.94 280 PRO A O 1
ATOM 2211 N N . GLY A 1 281 ? 5.965 0.395 -3.233 1.00 97.19 281 GLY A N 1
ATOM 2212 C CA . GLY A 1 281 ? 7.223 -0.344 -3.340 1.00 97.19 281 GLY A CA 1
ATOM 2213 C C . GLY A 1 281 ? 7.588 -0.624 -4.792 1.00 97.19 281 GLY A C 1
ATOM 2214 O O . GLY A 1 281 ? 6.738 -0.557 -5.668 1.00 97.19 281 GLY A O 1
ATOM 2215 N N . VAL A 1 282 ? 8.843 -0.952 -5.065 1.00 97.69 282 VAL A N 1
ATOM 2216 C CA . VAL A 1 282 ? 9.280 -1.363 -6.401 1.00 97.69 282 VAL A CA 1
ATOM 2217 C C . VAL A 1 282 ? 10.314 -2.465 -6.265 1.00 97.69 282 VAL A C 1
ATOM 2219 O O . VAL A 1 282 ? 11.193 -2.393 -5.408 1.00 97.69 282 VAL A O 1
ATOM 2222 N N . ILE A 1 283 ? 10.186 -3.498 -7.089 1.00 97.88 283 ILE A N 1
ATOM 2223 C CA . ILE A 1 283 ? 11.178 -4.564 -7.202 1.00 97.88 283 ILE A CA 1
ATOM 2224 C C . ILE A 1 283 ? 11.531 -4.686 -8.679 1.00 97.88 283 ILE A C 1
ATOM 2226 O O . ILE A 1 283 ? 10.776 -5.267 -9.456 1.00 97.88 283 ILE A O 1
ATOM 2230 N N . THR A 1 284 ? 12.674 -4.124 -9.068 1.00 97.62 284 THR A N 1
ATOM 2231 C CA . THR A 1 284 ? 13.242 -4.314 -10.408 1.00 97.62 284 THR A CA 1
ATOM 2232 C C . THR A 1 284 ? 13.815 -5.721 -10.499 1.00 97.62 284 THR A C 1
ATOM 2234 O O . THR A 1 284 ? 14.720 -6.064 -9.738 1.00 97.62 284 THR A O 1
ATOM 2237 N N . ILE A 1 285 ? 13.302 -6.538 -11.421 1.00 97.81 285 ILE A N 1
ATOM 2238 C CA . ILE A 1 285 ? 13.541 -7.989 -11.429 1.00 97.81 285 ILE A CA 1
ATOM 2239 C C . ILE A 1 285 ? 15.029 -8.324 -11.548 1.00 97.81 285 ILE A C 1
ATOM 2241 O O . ILE A 1 285 ? 15.538 -9.124 -10.764 1.00 97.81 285 ILE A O 1
ATOM 2245 N N . ALA A 1 286 ? 15.743 -7.684 -12.477 1.00 96.25 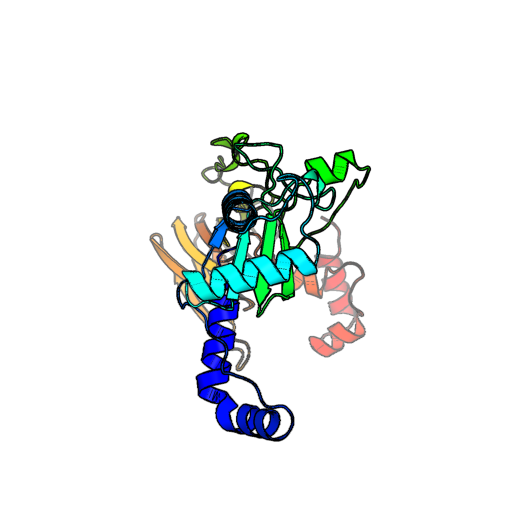286 ALA A N 1
ATOM 2246 C CA . ALA A 1 286 ? 17.170 -7.941 -12.668 1.00 96.25 286 ALA A CA 1
ATOM 2247 C C . ALA A 1 286 ? 18.000 -7.532 -11.438 1.00 96.25 286 ALA A C 1
ATOM 2249 O O . ALA A 1 286 ? 18.823 -8.317 -10.975 1.00 96.25 286 ALA A O 1
ATOM 2250 N N . ASN A 1 287 ? 17.728 -6.360 -10.854 1.00 95.38 287 ASN A N 1
ATOM 2251 C CA . ASN A 1 287 ? 18.436 -5.880 -9.665 1.00 95.38 287 ASN A CA 1
ATOM 2252 C C . ASN A 1 287 ? 18.166 -6.773 -8.450 1.00 95.38 287 ASN A C 1
ATOM 2254 O O . ASN A 1 287 ? 19.095 -7.129 -7.743 1.00 95.38 287 ASN A O 1
ATOM 2258 N N . ALA A 1 288 ? 16.917 -7.174 -8.214 1.00 96.38 288 ALA A N 1
ATOM 2259 C CA . ALA A 1 288 ? 16.582 -8.034 -7.082 1.00 96.38 288 ALA A CA 1
ATOM 2260 C C . ALA A 1 288 ? 17.150 -9.455 -7.230 1.00 96.38 288 ALA A C 1
ATOM 2262 O O . ALA A 1 288 ? 17.481 -10.089 -6.235 1.00 96.38 288 ALA A O 1
ATOM 2263 N N . THR A 1 289 ? 17.268 -9.951 -8.464 1.00 97.12 289 THR A N 1
ATOM 2264 C CA . THR A 1 289 ? 17.754 -11.310 -8.738 1.00 97.12 289 THR A CA 1
ATOM 2265 C C . THR A 1 289 ? 19.279 -11.384 -8.758 1.00 97.12 289 THR A C 1
ATOM 2267 O O . THR A 1 289 ? 19.865 -12.277 -8.153 1.00 97.12 289 THR A O 1
ATOM 2270 N N . PHE A 1 290 ? 19.933 -10.462 -9.467 1.00 97.12 290 PHE A N 1
ATOM 2271 C CA . PHE A 1 290 ? 21.377 -10.504 -9.706 1.00 97.12 290 PHE A CA 1
ATOM 2272 C C . PHE A 1 290 ? 22.154 -9.450 -8.906 1.00 97.12 290 PHE A C 1
ATOM 2274 O O . PHE A 1 290 ? 23.345 -9.620 -8.695 1.00 97.12 290 PHE A O 1
ATOM 2281 N N . GLY A 1 291 ? 21.510 -8.385 -8.433 1.00 95.62 291 GLY A N 1
ATOM 2282 C CA . GLY A 1 291 ? 22.146 -7.287 -7.692 1.00 95.62 291 GLY A CA 1
ATOM 2283 C C . GLY A 1 291 ? 21.753 -7.198 -6.214 1.00 95.62 291 GLY A C 1
ATOM 2284 O O . GLY A 1 291 ? 21.915 -6.134 -5.622 1.00 95.62 291 GLY A O 1
ATOM 2285 N N . SER A 1 292 ? 21.191 -8.258 -5.620 1.00 94.75 292 SER A N 1
ATOM 2286 C CA . SER A 1 292 ? 20.858 -8.263 -4.190 1.00 94.75 292 SER A CA 1
ATOM 2287 C C . SER A 1 292 ? 22.116 -8.187 -3.321 1.00 94.75 292 SER A C 1
ATOM 2289 O O . SER A 1 292 ? 23.171 -8.696 -3.701 1.00 94.75 292 SER A O 1
ATOM 2291 N N . ASP A 1 293 ? 21.982 -7.618 -2.122 1.00 91.19 293 ASP A N 1
ATOM 2292 C CA . ASP A 1 293 ? 23.033 -7.611 -1.103 1.00 91.19 293 ASP A CA 1
ATOM 2293 C C . ASP A 1 293 ? 22.485 -8.180 0.222 1.00 91.19 293 ASP A C 1
ATOM 2295 O O . ASP A 1 293 ? 21.557 -7.593 0.790 1.00 91.19 293 ASP A O 1
ATOM 2299 N N . PRO A 1 294 ? 22.988 -9.332 0.707 1.00 94.56 294 PRO A N 1
ATOM 2300 C CA . PRO A 1 294 ? 23.993 -10.188 0.067 1.00 94.56 294 PRO A CA 1
ATOM 2301 C C . PRO A 1 294 ? 23.496 -10.822 -1.255 1.00 94.56 294 PRO A C 1
ATOM 2303 O O . PRO A 1 294 ? 22.283 -10.966 -1.463 1.00 94.56 294 PRO A O 1
ATOM 2306 N N . PRO A 1 295 ? 24.408 -11.223 -2.164 1.00 95.62 295 PRO A N 1
ATOM 2307 C CA . PRO A 1 295 ? 24.033 -11.842 -3.434 1.00 95.62 295 PRO A CA 1
ATOM 2308 C C . PRO A 1 295 ? 23.373 -13.210 -3.223 1.00 95.62 295 PRO A C 1
ATOM 2310 O O . PRO A 1 295 ? 23.787 -13.993 -2.364 1.00 95.62 295 PRO A O 1
ATOM 2313 N N . ILE A 1 296 ? 22.369 -13.529 -4.047 1.00 96.75 296 ILE A N 1
ATOM 2314 C CA . ILE A 1 296 ? 21.776 -14.874 -4.091 1.00 96.75 296 ILE A CA 1
ATOM 2315 C C . ILE A 1 296 ? 22.860 -15.898 -4.456 1.00 96.75 296 ILE A C 1
ATOM 2317 O O . ILE A 1 296 ? 23.721 -15.640 -5.298 1.00 96.75 296 ILE A O 1
ATOM 2321 N N . ASN A 1 297 ? 22.802 -17.082 -3.841 1.00 96.88 297 ASN A N 1
ATOM 2322 C CA . ASN A 1 297 ? 23.736 -18.167 -4.126 1.00 96.88 297 ASN A CA 1
ATOM 2323 C C . ASN A 1 297 ? 23.788 -18.465 -5.649 1.00 96.88 297 ASN A C 1
ATOM 2325 O O . ASN A 1 297 ? 22.745 -18.784 -6.233 1.00 96.88 297 ASN A O 1
ATOM 2329 N N . PRO A 1 298 ? 24.973 -18.410 -6.292 1.00 96.44 298 PRO A N 1
ATOM 2330 C CA . PRO A 1 298 ? 25.111 -18.650 -7.726 1.00 96.44 298 PRO A CA 1
ATOM 2331 C C . PRO A 1 298 ? 24.579 -20.008 -8.195 1.00 96.44 298 PRO A C 1
ATOM 2333 O O . PRO A 1 298 ? 24.071 -20.101 -9.307 1.00 96.44 298 PRO A O 1
ATOM 2336 N N . ASP A 1 299 ? 24.638 -21.050 -7.358 1.00 97.50 299 ASP A N 1
ATOM 2337 C CA . ASP A 1 299 ? 24.064 -22.367 -7.662 1.00 97.50 299 ASP A CA 1
ATOM 2338 C C . ASP A 1 299 ? 22.543 -22.313 -7.850 1.00 97.50 299 ASP A C 1
ATOM 2340 O O . ASP A 1 299 ? 22.000 -22.957 -8.751 1.00 97.50 299 ASP A O 1
ATOM 2344 N N . VAL A 1 300 ? 21.854 -21.508 -7.032 1.00 98.19 300 VAL A N 1
ATOM 2345 C CA . VAL A 1 300 ? 20.400 -21.314 -7.128 1.00 98.19 300 VAL A CA 1
ATOM 2346 C C . VAL A 1 300 ? 20.058 -20.648 -8.454 1.00 98.19 300 VAL A C 1
ATOM 2348 O O . VAL A 1 300 ? 19.190 -21.131 -9.178 1.00 98.19 300 VAL A O 1
ATOM 2351 N N . LEU A 1 301 ? 20.763 -19.570 -8.801 1.00 98.00 301 LEU A N 1
ATOM 2352 C CA . LEU A 1 301 ? 20.508 -18.822 -10.030 1.00 98.00 301 LEU A CA 1
ATOM 2353 C C . LEU A 1 301 ? 20.905 -19.605 -11.284 1.00 98.00 301 LEU A C 1
ATOM 2355 O O . LEU A 1 301 ? 20.144 -19.618 -12.247 1.00 98.00 301 LEU A O 1
ATOM 2359 N N . ALA A 1 302 ? 22.038 -20.310 -11.265 1.00 98.19 302 ALA A N 1
ATOM 2360 C CA . ALA A 1 302 ? 22.480 -21.155 -12.373 1.00 98.19 302 ALA A CA 1
ATOM 2361 C C . ALA A 1 302 ? 21.431 -22.228 -12.681 1.00 98.19 302 ALA A C 1
ATOM 2363 O O . ALA A 1 302 ? 21.026 -22.409 -13.831 1.00 98.19 302 ALA A O 1
ATOM 2364 N N . LYS A 1 303 ? 20.908 -22.884 -11.636 1.00 98.31 303 LYS A N 1
ATOM 2365 C CA . LYS A 1 303 ? 19.863 -23.893 -11.799 1.00 98.31 303 LYS A CA 1
ATOM 2366 C C . LYS A 1 303 ? 18.522 -23.292 -12.224 1.00 98.31 303 LYS A C 1
ATOM 2368 O O . LYS A 1 303 ? 17.866 -23.870 -13.088 1.00 98.31 303 LYS A O 1
ATOM 2373 N N . ALA A 1 304 ? 18.119 -22.161 -11.642 1.00 97.62 304 ALA A N 1
ATOM 2374 C CA . ALA A 1 304 ? 16.831 -21.521 -11.917 1.00 97.62 304 ALA A CA 1
ATOM 2375 C C . ALA A 1 304 ? 16.748 -20.940 -13.337 1.00 97.62 304 ALA A C 1
ATOM 2377 O O . ALA A 1 304 ? 15.735 -21.112 -14.012 1.00 97.62 304 ALA A O 1
ATOM 2378 N N . PHE A 1 305 ? 17.817 -20.289 -13.799 1.00 97.25 305 PHE A N 1
ATOM 2379 C CA . PHE A 1 305 ? 17.881 -19.662 -15.121 1.00 97.25 305 PHE A CA 1
ATOM 2380 C C . PHE A 1 305 ? 18.462 -20.580 -16.202 1.00 97.25 305 PHE A C 1
ATOM 2382 O O . PHE A 1 305 ? 18.462 -20.198 -17.368 1.00 97.25 305 PHE A O 1
ATOM 2389 N N . GLN A 1 306 ? 18.916 -21.785 -15.833 1.00 97.94 306 GLN A N 1
ATOM 2390 C CA . GLN A 1 306 ? 19.562 -22.749 -16.735 1.00 97.94 306 GLN A CA 1
ATOM 2391 C C . GLN A 1 306 ? 20.807 -22.152 -17.413 1.00 97.94 306 GLN A C 1
ATOM 2393 O O . GLN A 1 306 ? 20.998 -22.270 -18.621 1.00 97.94 306 GLN A O 1
ATOM 2398 N N . LEU A 1 307 ? 21.638 -21.483 -16.614 1.00 96.75 307 LEU A N 1
ATOM 2399 C CA . LEU A 1 307 ? 22.856 -20.802 -17.049 1.00 96.75 307 LEU A CA 1
ATOM 2400 C C . LEU A 1 307 ? 24.089 -21.427 -16.401 1.00 96.75 307 LEU A C 1
ATOM 2402 O O . LEU A 1 307 ? 24.014 -21.979 -15.302 1.00 96.75 307 LEU A O 1
ATOM 2406 N N . ASP A 1 308 ? 25.241 -21.248 -17.042 1.00 97.38 308 ASP A N 1
ATOM 2407 C CA . ASP A 1 308 ? 26.528 -21.530 -16.414 1.00 97.38 308 ASP A CA 1
ATOM 2408 C C . ASP A 1 308 ? 26.788 -20.568 -15.249 1.00 97.38 308 ASP A C 1
ATOM 2410 O O . ASP A 1 308 ? 26.419 -19.387 -15.283 1.00 97.38 308 ASP A O 1
ATOM 2414 N N . LYS A 1 309 ? 27.484 -21.058 -14.217 1.00 96.31 309 LYS A N 1
ATOM 2415 C CA . LYS A 1 309 ? 27.837 -20.247 -13.041 1.00 96.31 309 LYS A CA 1
ATOM 2416 C C . LYS A 1 309 ? 28.647 -19.004 -13.401 1.00 96.31 309 LYS A C 1
ATOM 2418 O O . LYS A 1 309 ? 28.457 -17.970 -12.772 1.00 96.31 309 LYS A O 1
ATOM 2423 N N . ASP A 1 310 ? 29.497 -19.082 -14.422 1.00 96.75 310 ASP A N 1
ATOM 2424 C CA . ASP A 1 310 ? 30.300 -17.941 -14.873 1.00 96.75 310 ASP A CA 1
ATOM 2425 C C . ASP A 1 310 ? 29.424 -16.837 -15.483 1.00 96.75 310 ASP A C 1
ATOM 2427 O O . ASP A 1 310 ? 29.672 -15.650 -15.264 1.00 96.75 310 ASP A O 1
ATOM 2431 N N . VAL A 1 311 ? 28.342 -17.213 -16.177 1.00 97.69 311 VAL A N 1
ATOM 2432 C CA . VAL A 1 311 ? 27.343 -16.261 -16.687 1.00 97.69 311 VAL A CA 1
ATOM 2433 C C . VAL A 1 311 ? 26.581 -15.625 -15.527 1.00 97.69 311 VAL A C 1
ATOM 2435 O O . VAL A 1 311 ? 26.378 -14.412 -15.518 1.00 97.69 311 VAL A O 1
ATOM 2438 N N . VAL A 1 312 ? 26.205 -16.411 -14.514 1.00 97.44 312 VAL A N 1
ATOM 2439 C CA . VAL A 1 312 ? 25.572 -15.883 -13.295 1.00 97.44 312 VAL A CA 1
ATOM 2440 C C . VAL A 1 312 ? 26.493 -14.896 -12.586 1.00 97.44 312 VAL A C 1
ATOM 2442 O O . VAL A 1 312 ? 26.059 -13.791 -12.274 1.00 97.44 312 VAL A O 1
ATOM 2445 N N . ALA A 1 313 ? 27.763 -15.247 -12.381 1.00 95.44 313 ALA A N 1
ATOM 2446 C CA . ALA A 1 313 ? 28.743 -14.372 -11.746 1.00 95.44 313 ALA A CA 1
ATOM 2447 C C . ALA A 1 313 ? 28.954 -13.078 -12.550 1.00 95.44 313 ALA A C 1
ATOM 2449 O O . ALA A 1 313 ? 29.058 -11.995 -11.970 1.00 95.44 313 ALA A O 1
ATOM 2450 N N . TYR A 1 314 ? 28.962 -13.166 -13.885 1.00 96.12 314 TYR A N 1
ATOM 2451 C CA . TYR A 1 314 ? 29.002 -11.995 -14.758 1.00 96.12 314 TYR A CA 1
ATOM 2452 C C . TYR A 1 314 ? 27.779 -11.088 -14.561 1.00 96.12 314 TYR A C 1
ATOM 2454 O O . TYR A 1 314 ? 27.945 -9.886 -14.346 1.00 96.12 314 TYR A O 1
ATOM 2462 N N . LEU A 1 315 ? 26.564 -11.648 -14.573 1.00 96.50 315 LEU A N 1
ATOM 2463 C CA . LEU A 1 315 ? 25.335 -10.885 -14.331 1.00 96.50 315 LEU A CA 1
ATOM 2464 C C . LEU A 1 315 ? 25.332 -10.271 -12.925 1.00 96.50 315 LEU A C 1
ATOM 2466 O O . LEU A 1 315 ? 25.021 -9.093 -12.771 1.00 96.50 315 LEU A O 1
ATOM 2470 N N . GLN A 1 316 ? 25.755 -11.020 -11.907 1.00 95.81 316 GLN A N 1
ATOM 2471 C CA . GLN A 1 316 ? 25.858 -10.502 -10.544 1.00 95.81 316 GLN A CA 1
ATOM 2472 C C . GLN A 1 316 ? 26.866 -9.361 -10.426 1.00 95.81 316 GLN A C 1
ATOM 2474 O O . GLN A 1 316 ? 26.629 -8.402 -9.702 1.00 95.81 316 GLN A O 1
ATOM 2479 N N . LYS A 1 317 ? 27.963 -9.397 -11.185 1.00 93.69 317 LYS A N 1
ATOM 2480 C CA . LYS A 1 317 ? 28.904 -8.274 -11.258 1.00 93.69 317 LYS A CA 1
ATOM 2481 C C . LYS A 1 317 ? 28.306 -7.065 -11.983 1.00 93.69 317 LYS A C 1
ATOM 2483 O O . LYS A 1 317 ? 28.558 -5.935 -11.571 1.00 93.69 317 LYS A O 1
ATOM 2488 N N . LEU A 1 318 ? 27.527 -7.295 -13.042 1.00 92.44 318 LEU A N 1
ATOM 2489 C CA . LEU A 1 318 ? 26.878 -6.237 -13.818 1.00 92.44 318 LEU A CA 1
ATOM 2490 C C . LEU A 1 318 ? 25.830 -5.474 -12.991 1.00 92.44 318 LEU A C 1
ATOM 2492 O O . LEU A 1 318 ? 25.752 -4.256 -13.104 1.00 92.44 318 LEU A O 1
ATOM 2496 N N . PHE A 1 319 ? 25.053 -6.180 -12.162 1.00 91.44 319 PHE A N 1
ATOM 2497 C CA . PHE A 1 319 ? 23.964 -5.595 -11.366 1.00 91.44 319 PHE A CA 1
ATOM 2498 C C . PHE A 1 319 ? 24.324 -5.318 -9.897 1.00 91.44 319 PHE A C 1
ATOM 2500 O O . PHE A 1 319 ? 23.680 -4.483 -9.272 1.00 91.44 319 PHE A O 1
ATOM 2507 N N . GLY A 1 320 ? 25.319 -6.009 -9.336 1.00 76.81 320 GLY A N 1
ATOM 2508 C CA . GLY A 1 320 ? 25.775 -5.866 -7.946 1.00 76.81 320 GLY A CA 1
ATOM 2509 C C . GLY A 1 320 ? 26.922 -4.867 -7.756 1.00 76.81 320 GLY A C 1
ATOM 2510 O O . GLY A 1 320 ? 27.306 -4.568 -6.625 1.00 76.81 320 GLY A O 1
ATOM 2511 N N . GLY A 1 321 ? 27.483 -4.328 -8.844 1.00 61.72 321 GLY A N 1
ATOM 2512 C CA . GLY A 1 321 ? 28.370 -3.170 -8.778 1.00 61.72 321 GLY A CA 1
ATOM 2513 C C . GLY A 1 321 ? 27.577 -1.948 -8.319 1.00 61.72 321 GLY A C 1
ATOM 2514 O O . GLY A 1 321 ? 26.717 -1.475 -9.052 1.00 61.72 321 GLY A O 1
ATOM 2515 N N . ARG A 1 322 ? 27.844 -1.479 -7.095 1.00 53.31 322 ARG A N 1
ATOM 2516 C CA . ARG A 1 322 ? 27.197 -0.318 -6.459 1.00 53.31 322 ARG A CA 1
ATOM 2517 C C . ARG A 1 322 ? 26.968 0.834 -7.452 1.00 53.31 322 ARG A C 1
ATOM 2519 O O . ARG A 1 322 ? 27.932 1.312 -8.051 1.00 53.31 322 ARG A O 1
ATOM 2526 N N . ASN A 1 323 ? 25.716 1.286 -7.557 1.00 41.66 323 ASN A N 1
ATOM 2527 C CA . ASN A 1 323 ? 25.424 2.706 -7.778 1.00 41.66 323 ASN A CA 1
ATOM 2528 C C . ASN A 1 323 ? 25.777 3.484 -6.508 1.00 41.66 323 ASN A C 1
ATOM 2530 O O . ASN A 1 323 ? 25.522 2.932 -5.411 1.00 41.66 323 ASN A O 1
#

Foldseek 3Di:
DVVVVQVVLVVLVCCVVPVVVVVVVVCVVPPDDRAFADNPAAEEELVRLVVLVVVVVDDDDSLEDDDLVSLLVSLVSCCVPPVHQKHKYAFHAPVHDPQQFAADPPDRRTTRWMFIGGNSDTPDTDGQGHPVSCVVVVNPDDDDDWDHDDDPVPDDVQLADDDDLVPDDDQPDPQQKDKDKAFCVNRVVCTPVQKTKIKMKGAFDKRKPAWKAQQAWKKKKAWQAAKKWKWWFDDPPRDIDIDIDHHGDMDIGDHGTTMMIIRNHRHMTMMMMMIRGSDRDMDRPLLVQQQDVVHDDLVVVCVVVVHDSVVSVVSNCVNNPDD

Organism: Jatropha curcas (NCBI:txid180498)

Solvent-accessible surface area (backbone atoms only — not comparable to full-atom values): 17656 Å² total; per-residue (Å²): 112,80,66,58,54,54,49,52,45,52,50,55,51,47,45,68,75,74,36,52,70,61,51,51,58,48,35,74,79,51,81,72,79,83,87,42,62,48,92,74,60,49,74,40,49,35,67,57,54,48,48,56,36,43,76,71,72,46,93,72,67,85,58,58,69,80,50,68,72,56,41,30,52,45,35,51,53,39,30,74,75,68,60,26,40,38,40,33,40,27,47,41,31,34,86,61,46,66,72,38,50,26,58,31,96,89,46,72,64,21,12,49,25,36,36,32,33,50,77,36,38,79,78,44,79,49,61,44,61,24,60,68,47,30,40,76,71,74,45,89,77,84,88,65,95,80,73,81,61,77,62,75,90,77,63,52,74,70,47,67,50,83,86,61,84,86,57,84,66,80,29,96,55,100,44,17,36,36,75,52,72,44,28,33,91,74,30,57,57,26,60,94,66,43,36,26,42,29,38,38,35,27,31,43,73,53,8,28,48,65,54,23,26,24,80,53,18,37,39,40,36,37,30,70,37,47,36,36,41,34,36,38,37,44,87,82,67,76,47,78,50,70,50,77,39,43,58,78,38,73,52,77,43,64,57,56,36,46,27,37,40,31,22,78,30,88,49,54,28,33,33,41,33,44,27,57,14,22,67,30,62,78,44,46,49,64,44,63,60,34,25,32,86,78,63,64,61,52,69,58,52,14,63,74,70,73,44,56,54,69,58,42,54,49,46,25,51,70,45,47,54,80,129

Sequence (323 aa):
MGIVDRLFVMIFDYLNENCKEELEVVQRQYPFETLKYLRNTLRLRYEEGIQMLKEAGAEIDPYEKLNTVVERKLSQLILEKYGAEFYMLHRCPLAARPFYTMPCYDDAKYSNSFDAFIRGEKIISGAQLSEESAKTCGIDVIFVNGKFCINPNLAEANDFSFSGLNIPRNRNNGVGSNVTLVNVDLLAGLNTLGISLARLDFAPYGGLNPPHIHPRATEILVVLKGTLYVGFVTSNPSRLFAKVLYPGDVFVFPIGLIHFQLNVAKTEAVAFAGLSSQNPGVITIANATFGSDPPINPDVLAKAFQLDKDVVAYLQKLFGGRN

Mean predicted aligned error: 10.14 Å

Nearest PDB structures (foldseek):
  2ete-assembly1_A  TM=9.684E-01  e=1.207E-24  Hordeum vulgare
  6orm-assembly1_A  TM=9.618E-01  e=2.082E-18  Thevetia peruviana
  6iy6-assembly1_A  TM=9.467E-01  e=3.978E-14  Homo sapiens
  6iy6-assembly1_B  TM=9.471E-01  e=4.493E-14  Homo sapiens
  6iy6-assembly2_H  TM=9.446E-01  e=4.493E-14  Homo sapiens

Radius of gyration: 28.02 Å; Cα contacts (8 Å, |Δi|>4): 611; chains: 1; bounding box: 63×49×74 Å

Secondary structure (DSSP, 8-state):
-HHHHHHHHHHHHHHHHH-HHHHHHHHHHS--PPPP--SS-EEEEHHHHHHHHHHTT----TTSPPPHHHHHHHHHHHHHHHS-SEEEEES-BGGGS-TTBPBPSS-TTBBSEEEEEETTEEEEEEE-B-HHHHHHTT------SS-PPPPGGG--GGGG----TTSPPP--STTSEEEEEE-TTT-GGGTTT--EEEEEEE-TTT-EEEEEE-TT--EEEEEEES-EEEEEE-SSS--EEEEEE-TT-EEEE-TT--EEEEE-SSS-EEEEEEESSSS---EEHHHHHHS-SSPPPHHHHHHHHT--HHHHHHHHHHHHS--